Protein AF-A0AAE9PU43-F1 (afdb_monomer_lite)

Radius of gyration: 36.89 Å; chains: 1; bounding box: 100×77×76 Å

Organism: Paenibacillus polymyxa (NCBI:txid1406)

InterPro domains:
  IPR027304 Trigger factor/SurA domain superfamily [SSF109998] (43-196)
  IPR046357 Peptidyl-prolyl cis-trans isomerase domain superfamily [G3DSA:3.10.50.40] (167-191)
  IPR050245 Bacterial extracellular foldase PrsA [PTHR47245] (11-194)

pLDDT: mean 85.3, std 15.23, range [38.41, 98.06]

Structure (mmCIF, N/CA/C/O backbone):
data_AF-A0AAE9PU43-F1
#
_entry.id   AF-A0AAE9PU43-F1
#
loop_
_atom_site.group_PDB
_atom_site.id
_atom_site.type_symbol
_atom_site.label_atom_id
_atom_site.label_alt_id
_atom_site.label_comp_id
_atom_site.label_asym_id
_atom_site.label_entity_id
_atom_site.label_seq_id
_atom_site.pdbx_PDB_ins_code
_atom_site.Cartn_x
_atom_site.Cartn_y
_atom_site.Cartn_z
_atom_site.occupancy
_atom_site.B_iso_or_equiv
_atom_site.auth_seq_id
_atom_site.auth_comp_id
_atom_site.auth_asym_id
_atom_site.auth_atom_id
_atom_site.pdbx_PDB_model_num
ATOM 1 N N . MET A 1 1 ? 73.655 39.417 -11.941 1.00 50.81 1 MET A N 1
ATOM 2 C CA . MET A 1 1 ? 72.559 38.425 -11.966 1.00 50.81 1 MET A CA 1
ATOM 3 C C . MET A 1 1 ? 72.835 37.371 -10.915 1.00 50.81 1 MET A C 1
ATOM 5 O O . MET A 1 1 ? 73.798 36.618 -11.040 1.00 50.81 1 MET A O 1
ATOM 9 N N . THR A 1 2 ? 72.078 37.415 -9.824 1.00 59.12 2 THR A N 1
ATOM 10 C CA . THR A 1 2 ? 72.338 36.644 -8.602 1.00 59.12 2 THR A CA 1
ATOM 11 C C . THR A 1 2 ? 71.710 35.251 -8.704 1.00 59.12 2 THR A C 1
ATOM 13 O O . THR A 1 2 ? 70.735 35.031 -9.419 1.00 59.12 2 THR A O 1
ATOM 16 N N . THR A 1 3 ? 72.278 34.271 -8.005 1.00 60.72 3 THR A N 1
ATOM 17 C CA . THR A 1 3 ? 71.852 32.857 -8.012 1.00 60.72 3 THR A CA 1
ATOM 18 C C . THR A 1 3 ? 70.367 32.642 -7.673 1.00 60.72 3 THR A C 1
ATOM 20 O O . THR A 1 3 ? 69.797 31.641 -8.101 1.00 60.72 3 THR A O 1
ATOM 23 N N . ARG A 1 4 ? 69.710 33.596 -6.992 1.00 60.00 4 ARG A N 1
ATOM 24 C CA . ARG A 1 4 ? 68.263 33.567 -6.697 1.00 60.00 4 ARG A CA 1
ATOM 25 C C . ARG A 1 4 ? 67.376 33.831 -7.921 1.00 60.00 4 ARG A C 1
ATOM 27 O O . ARG A 1 4 ? 66.338 33.192 -8.037 1.00 60.00 4 ARG A O 1
ATOM 34 N N . GLU A 1 5 ? 67.780 34.699 -8.853 1.00 68.31 5 GLU A N 1
ATOM 35 C CA . GLU A 1 5 ? 67.009 34.961 -10.086 1.00 68.31 5 GLU A CA 1
ATOM 36 C C . GLU A 1 5 ? 67.013 33.744 -11.015 1.00 68.31 5 GLU A C 1
ATOM 38 O O . GLU A 1 5 ? 65.986 33.392 -11.593 1.00 68.31 5 GLU A O 1
ATOM 43 N N . LYS A 1 6 ? 68.155 33.049 -11.096 1.00 68.12 6 LYS A N 1
ATOM 44 C CA . LYS A 1 6 ? 68.292 31.816 -11.884 1.00 68.12 6 LYS A CA 1
ATOM 45 C C . LYS A 1 6 ? 67.400 30.697 -11.341 1.00 68.12 6 LYS A C 1
ATOM 47 O O . LYS A 1 6 ? 66.778 30.003 -12.133 1.00 68.12 6 LYS A O 1
ATOM 52 N N . GLY A 1 7 ? 67.298 30.569 -10.014 1.00 75.50 7 GLY A N 1
ATOM 53 C CA . GLY A 1 7 ? 66.417 29.594 -9.359 1.00 75.50 7 GLY A CA 1
ATOM 54 C C . GLY A 1 7 ? 64.922 29.885 -9.544 1.00 75.50 7 GLY A C 1
ATOM 55 O O . GLY A 1 7 ? 64.118 28.963 -9.645 1.00 75.50 7 GLY A O 1
ATOM 56 N N . LEU A 1 8 ? 64.544 31.164 -9.629 1.00 76.81 8 LEU A N 1
ATOM 57 C CA . LEU A 1 8 ? 63.157 31.558 -9.880 1.00 76.81 8 LEU A CA 1
ATOM 58 C C . LEU A 1 8 ? 62.744 31.234 -11.323 1.00 76.81 8 LEU A C 1
ATOM 60 O O . LEU A 1 8 ? 61.681 30.666 -11.557 1.00 76.81 8 LEU A O 1
ATOM 64 N N . TRP A 1 9 ? 63.612 31.543 -12.287 1.00 71.56 9 TRP A N 1
ATOM 65 C CA . TRP A 1 9 ? 63.365 31.249 -13.697 1.00 71.56 9 TRP A CA 1
ATOM 66 C C . TRP A 1 9 ? 63.322 29.747 -13.984 1.00 71.56 9 TRP A C 1
ATOM 68 O O . TRP A 1 9 ? 62.457 29.302 -14.736 1.00 71.56 9 TRP A O 1
ATOM 78 N N . THR A 1 10 ? 64.180 28.942 -13.350 1.00 80.06 10 THR A N 1
ATOM 79 C CA . THR A 1 10 ? 64.109 27.480 -13.494 1.00 80.06 10 THR A CA 1
ATOM 80 C C . THR A 1 10 ? 62.816 26.912 -12.914 1.00 80.06 10 THR A C 1
ATOM 82 O O . THR A 1 10 ? 62.204 26.060 -13.552 1.00 80.06 10 THR A O 1
ATOM 85 N N . ALA A 1 11 ? 62.340 27.413 -11.769 1.00 82.31 11 ALA A N 1
ATOM 86 C CA . ALA A 1 11 ? 61.062 26.989 -11.194 1.00 82.31 11 ALA A CA 1
ATOM 87 C C . ALA A 1 11 ? 59.866 27.338 -12.099 1.00 82.31 11 ALA A C 1
ATOM 89 O O . ALA A 1 11 ? 58.990 26.500 -12.307 1.00 82.31 11 ALA A O 1
ATOM 90 N N . VAL A 1 12 ? 59.849 28.537 -12.695 1.00 82.94 12 VAL A N 1
ATOM 91 C CA . VAL A 1 12 ? 58.791 28.960 -13.632 1.00 82.94 12 VAL A CA 1
ATOM 92 C C . VAL A 1 12 ? 58.794 28.104 -14.902 1.00 82.94 12 VAL A C 1
ATOM 94 O O . VAL A 1 12 ? 57.732 27.686 -15.364 1.00 82.94 12 VAL A O 1
ATOM 97 N N . ILE A 1 13 ? 59.969 27.776 -15.444 1.00 86.06 13 ILE A N 1
ATOM 98 C CA . ILE A 1 13 ? 60.083 26.896 -16.617 1.00 86.06 13 ILE A CA 1
ATOM 99 C C . ILE A 1 13 ? 59.590 25.478 -16.285 1.00 86.06 13 ILE A C 1
ATOM 101 O O . ILE A 1 13 ? 58.834 24.894 -17.054 1.00 86.06 13 ILE A O 1
ATOM 105 N N . ILE A 1 14 ? 59.929 24.937 -15.112 1.00 85.44 14 ILE A N 1
ATOM 106 C CA . ILE A 1 14 ? 59.465 23.605 -14.691 1.00 85.44 14 ILE A CA 1
ATOM 107 C C . ILE A 1 14 ? 57.942 23.582 -14.496 1.00 85.44 14 ILE A C 1
ATOM 109 O O . ILE A 1 14 ? 57.277 22.635 -14.922 1.00 85.44 14 ILE A O 1
ATOM 113 N N . LEU A 1 15 ? 57.369 24.624 -13.890 1.00 82.44 15 LEU A N 1
ATOM 114 C CA . LEU A 1 15 ? 55.934 24.698 -13.614 1.00 82.44 15 LEU A CA 1
ATOM 115 C C . LEU A 1 15 ? 55.125 24.872 -14.909 1.00 82.44 15 LEU A C 1
ATOM 117 O O . LEU A 1 15 ? 54.126 24.184 -15.107 1.00 82.44 15 LEU A O 1
ATOM 121 N N . THR A 1 16 ? 55.599 25.706 -15.836 1.00 79.69 16 THR A N 1
ATOM 122 C CA . THR A 1 16 ? 54.961 25.888 -17.152 1.00 79.69 16 THR A CA 1
ATOM 123 C C . THR A 1 16 ? 55.024 24.625 -18.011 1.00 79.69 16 THR A C 1
ATOM 125 O O . THR A 1 16 ? 54.012 24.249 -18.600 1.00 79.69 16 THR A O 1
ATOM 128 N N . VAL A 1 17 ? 56.154 23.908 -18.018 1.00 85.69 17 VAL A N 1
ATOM 129 C CA . VAL A 1 17 ? 56.273 22.612 -18.709 1.00 85.69 17 VAL A CA 1
ATOM 130 C C . VAL A 1 17 ? 55.365 21.556 -18.071 1.00 85.69 17 VAL A C 1
ATOM 132 O O . VAL A 1 17 ? 54.732 20.788 -18.789 1.00 85.69 17 VAL A O 1
ATOM 135 N N . SER A 1 18 ? 55.225 21.550 -16.744 1.00 77.12 18 SER A N 1
ATOM 136 C CA . SER A 1 18 ? 54.346 20.607 -16.036 1.00 77.12 18 SER A CA 1
ATOM 137 C C . SER A 1 18 ? 52.862 20.865 -16.324 1.00 77.12 18 SER A C 1
ATOM 139 O O . SER A 1 18 ? 52.108 19.923 -16.559 1.00 77.12 18 SER A O 1
ATOM 141 N N . VAL A 1 19 ? 52.438 22.134 -16.370 1.00 80.81 19 VAL A N 1
ATOM 142 C CA . VAL A 1 19 ? 51.060 22.517 -16.729 1.00 80.81 19 VAL A CA 1
ATOM 143 C C . VAL A 1 19 ? 50.769 22.205 -18.199 1.00 80.81 19 VAL A C 1
ATOM 145 O O . VAL A 1 19 ? 49.701 21.679 -18.507 1.00 80.81 19 VAL A O 1
ATOM 148 N N . ALA A 1 20 ? 51.725 22.446 -19.100 1.00 79.06 20 ALA A N 1
ATOM 149 C CA . ALA A 1 20 ? 51.595 22.072 -20.507 1.00 79.06 20 ALA A CA 1
ATOM 150 C C . ALA A 1 20 ? 51.543 20.545 -20.700 1.00 79.06 20 ALA A C 1
ATOM 152 O O . ALA A 1 20 ? 50.750 20.062 -21.503 1.00 79.06 20 ALA A O 1
ATOM 153 N N . ALA A 1 21 ? 52.320 19.775 -19.931 1.00 77.62 21 ALA A N 1
ATOM 154 C CA . ALA A 1 21 ? 52.284 18.314 -19.959 1.00 77.62 21 ALA A CA 1
ATOM 155 C C . ALA A 1 21 ? 50.957 17.756 -19.417 1.00 77.62 21 ALA A C 1
ATOM 157 O O . ALA A 1 21 ? 50.379 16.862 -20.031 1.00 77.62 21 ALA A O 1
ATOM 158 N N . LEU A 1 22 ? 50.427 18.312 -18.321 1.00 72.56 22 LEU A N 1
ATOM 159 C CA . LEU A 1 22 ? 49.116 17.939 -17.771 1.00 72.56 22 LEU A CA 1
ATOM 160 C C . LEU A 1 22 ? 47.967 18.310 -18.720 1.00 72.56 22 LEU A C 1
ATOM 162 O O . LEU A 1 22 ? 47.083 17.489 -18.957 1.00 72.56 22 LEU A O 1
ATOM 166 N N . GLY A 1 23 ? 48.001 19.505 -19.320 1.00 68.75 23 GLY A N 1
ATOM 167 C CA . GLY A 1 23 ? 47.030 19.926 -20.336 1.00 68.75 23 GLY A CA 1
ATOM 168 C C . GLY A 1 23 ? 47.108 19.080 -21.610 1.00 68.75 23 GLY A C 1
ATOM 169 O O . GLY A 1 23 ? 46.080 18.686 -22.160 1.00 68.75 23 GLY A O 1
ATOM 170 N N . GLY A 1 24 ? 48.323 18.717 -22.028 1.00 71.62 24 GLY A N 1
ATOM 171 C CA . GLY A 1 24 ? 48.571 17.787 -23.126 1.00 71.62 24 GLY A CA 1
ATOM 172 C C . GLY A 1 24 ? 48.031 16.387 -22.842 1.00 71.62 24 GLY A C 1
ATOM 173 O O . GLY A 1 24 ? 47.450 15.780 -23.731 1.00 71.62 24 GLY A O 1
ATOM 174 N N . LEU A 1 25 ? 48.132 15.895 -21.603 1.00 65.00 25 LEU A N 1
ATOM 175 C CA . LEU A 1 25 ? 47.615 14.581 -21.199 1.00 65.00 25 LEU A CA 1
ATOM 176 C C . LEU A 1 25 ? 46.076 14.542 -21.142 1.00 65.00 25 LEU A C 1
ATOM 178 O O . LEU A 1 25 ? 45.474 13.512 -21.443 1.00 65.00 25 LEU A O 1
ATOM 182 N N . ILE A 1 26 ? 45.432 15.670 -20.820 1.00 65.12 26 ILE A N 1
ATOM 183 C CA . ILE A 1 26 ? 43.969 15.834 -20.894 1.00 65.12 26 ILE A CA 1
ATOM 184 C C . ILE A 1 26 ? 43.504 15.903 -22.360 1.00 65.12 26 ILE A C 1
ATOM 186 O O . ILE A 1 26 ? 42.533 15.242 -22.720 1.00 65.12 26 ILE A O 1
ATOM 190 N N . MET A 1 27 ? 44.235 16.607 -23.231 1.00 59.38 27 MET A N 1
ATOM 191 C CA . MET A 1 27 ? 43.966 16.643 -24.678 1.00 59.38 27 MET A CA 1
ATOM 192 C C . MET A 1 27 ? 44.238 15.294 -25.371 1.00 59.38 27 MET A C 1
ATOM 194 O O . MET A 1 27 ? 43.479 14.903 -26.254 1.00 59.38 27 MET A O 1
ATOM 198 N N . LEU A 1 28 ? 45.251 14.529 -24.941 1.00 56.78 28 LEU A N 1
ATOM 199 C CA . LEU A 1 28 ? 45.532 13.183 -25.467 1.00 56.78 28 LEU A CA 1
ATOM 200 C C . LEU A 1 28 ? 44.473 12.155 -25.028 1.00 56.78 28 LEU A C 1
ATOM 202 O O . LEU A 1 28 ? 44.148 11.245 -25.790 1.00 56.78 28 LEU A O 1
ATOM 206 N N . ARG A 1 29 ? 43.878 12.321 -23.835 1.00 53.06 29 ARG A N 1
ATOM 207 C CA . ARG A 1 29 ? 42.677 11.567 -23.432 1.00 53.06 29 ARG A CA 1
ATOM 208 C C . ARG A 1 29 ? 41.425 11.969 -24.220 1.00 53.06 29 ARG A C 1
ATOM 210 O O . ARG A 1 29 ? 40.537 11.140 -24.363 1.00 53.06 29 ARG A O 1
ATOM 217 N N . GLY A 1 30 ? 41.380 13.179 -24.781 1.00 51.19 30 GLY A N 1
ATOM 218 C CA . GLY A 1 30 ? 40.319 13.642 -25.687 1.00 51.19 30 GLY A CA 1
ATOM 219 C C . GLY A 1 30 ? 40.421 13.129 -27.133 1.00 51.19 30 GLY A C 1
ATOM 220 O O . GLY A 1 30 ? 39.492 13.324 -27.908 1.00 51.19 30 GLY A O 1
ATOM 221 N N . LEU A 1 31 ? 41.527 12.466 -27.497 1.00 53.31 31 LEU A N 1
ATOM 222 C CA . LEU A 1 31 ? 41.782 11.881 -28.826 1.00 53.31 31 LEU A CA 1
ATOM 223 C C . LEU A 1 31 ? 42.008 10.365 -28.790 1.00 53.31 31 LEU A C 1
ATOM 225 O O . LEU A 1 31 ? 42.349 9.753 -29.805 1.00 53.31 31 LEU A O 1
ATOM 229 N N . SER A 1 32 ? 41.760 9.733 -27.641 1.00 45.81 32 SER A N 1
ATOM 230 C CA . SER A 1 32 ? 41.458 8.308 -27.648 1.00 45.81 32 SER A CA 1
ATOM 231 C C . SER A 1 32 ? 40.165 8.153 -28.442 1.00 45.81 32 SER A C 1
ATOM 233 O O . SER A 1 32 ? 39.153 8.757 -28.089 1.00 45.81 32 SER A O 1
ATOM 235 N N . LYS A 1 33 ? 40.223 7.396 -29.549 1.00 45.41 33 LYS A N 1
ATOM 236 C CA . LYS A 1 33 ? 39.044 6.828 -30.223 1.00 45.41 33 LYS A CA 1
ATOM 237 C C . LYS A 1 33 ? 37.985 6.517 -29.161 1.00 45.41 33 LYS A C 1
ATOM 239 O O . LYS A 1 33 ? 38.393 6.019 -28.108 1.00 45.41 33 LYS A O 1
ATOM 244 N N . PRO A 1 34 ? 36.683 6.752 -29.405 1.00 43.81 34 PRO A N 1
ATOM 245 C CA . PRO A 1 34 ? 35.669 6.083 -28.609 1.00 43.81 34 PRO A CA 1
ATOM 246 C C . PRO A 1 34 ? 35.953 4.587 -28.773 1.00 43.81 34 PRO A C 1
ATOM 248 O O . PRO A 1 34 ? 35.629 3.987 -29.792 1.00 43.81 34 PRO A O 1
ATOM 251 N N . GLY A 1 35 ? 36.722 4.029 -27.836 1.00 40.53 35 GLY A N 1
ATOM 252 C CA . GLY A 1 35 ? 36.788 2.604 -27.625 1.00 40.53 35 GLY A CA 1
ATOM 253 C C . GLY A 1 35 ? 35.358 2.220 -27.361 1.00 40.53 35 GLY A C 1
ATOM 254 O O . GLY A 1 35 ? 34.693 2.963 -26.635 1.00 40.53 35 GLY A O 1
ATOM 255 N N . ASP A 1 36 ? 34.914 1.169 -28.043 1.00 45.16 36 ASP A N 1
ATOM 256 C CA . ASP A 1 36 ? 33.619 0.535 -27.870 1.00 45.16 36 ASP A CA 1
ATOM 257 C C . ASP A 1 36 ? 33.096 0.792 -26.457 1.00 45.16 36 ASP A C 1
ATOM 259 O O . ASP A 1 36 ? 33.394 0.080 -25.500 1.00 45.16 36 ASP A O 1
ATOM 263 N N . VAL A 1 37 ? 32.280 1.841 -26.333 1.00 43.25 37 VAL A N 1
ATOM 264 C CA . VAL A 1 37 ? 31.087 1.705 -25.533 1.00 43.25 37 VAL A CA 1
ATOM 265 C C . VAL A 1 37 ? 30.373 0.658 -26.345 1.00 43.25 37 VAL A C 1
ATOM 267 O O . VAL A 1 37 ? 29.773 0.993 -27.368 1.00 43.25 37 VAL A O 1
ATOM 270 N N . SER A 1 38 ? 30.584 -0.609 -25.978 1.00 41.44 38 SER A N 1
ATOM 271 C CA . SER A 1 38 ? 29.694 -1.671 -26.376 1.00 41.44 38 SER A CA 1
ATOM 272 C C . SER A 1 38 ? 28.326 -1.067 -26.151 1.00 41.44 38 SER A C 1
ATOM 274 O O . SER A 1 38 ? 27.941 -0.772 -25.016 1.00 41.44 38 SER A O 1
ATOM 276 N N . LYS A 1 39 ? 27.655 -0.739 -27.254 1.00 42.22 39 LYS A N 1
ATOM 277 C CA . LYS A 1 39 ? 26.214 -0.721 -27.246 1.00 42.22 39 LYS A CA 1
ATOM 278 C C . LYS A 1 39 ? 25.887 -2.046 -26.592 1.00 42.22 39 LYS A C 1
ATOM 280 O O . LYS A 1 39 ? 26.251 -3.098 -27.113 1.00 42.22 39 LYS A O 1
ATOM 285 N N . ASP A 1 40 ? 25.342 -1.962 -25.395 1.00 50.31 40 ASP A N 1
ATOM 286 C CA . ASP A 1 40 ? 24.526 -3.021 -24.857 1.00 50.31 40 ASP A CA 1
ATOM 287 C C . ASP A 1 40 ? 23.338 -3.088 -25.829 1.00 50.31 40 ASP A C 1
ATOM 289 O O . ASP A 1 40 ? 22.320 -2.421 -25.658 1.00 50.31 40 ASP A O 1
ATOM 293 N N . ASP A 1 41 ? 23.575 -3.694 -26.997 1.00 51.78 41 ASP A N 1
ATOM 294 C CA . ASP A 1 41 ? 22.522 -4.096 -27.907 1.00 51.78 41 ASP A CA 1
ATOM 295 C C . ASP A 1 41 ? 21.729 -5.093 -27.065 1.00 51.78 41 ASP A C 1
ATOM 297 O O . ASP A 1 41 ? 22.295 -6.082 -26.597 1.00 51.78 41 ASP A O 1
ATOM 301 N N . GLY A 1 42 ? 20.448 -4.806 -26.816 1.00 54.72 42 GLY A N 1
ATOM 302 C CA . GLY A 1 42 ? 19.511 -5.628 -26.029 1.00 54.72 42 GLY A CA 1
ATOM 303 C C . GLY A 1 42 ? 19.235 -7.021 -26.621 1.00 54.72 42 GLY A C 1
ATOM 304 O O . GLY A 1 42 ? 18.163 -7.592 -26.433 1.00 54.72 42 GLY A O 1
ATOM 305 N N . ASP A 1 43 ? 20.203 -7.547 -27.362 1.00 64.69 43 ASP A N 1
ATOM 306 C CA . ASP A 1 43 ? 20.278 -8.847 -28.000 1.00 64.69 43 ASP A CA 1
ATOM 307 C C . ASP A 1 43 ? 20.895 -9.908 -27.071 1.00 64.69 43 ASP A C 1
ATOM 309 O O . ASP A 1 43 ? 21.084 -11.059 -27.464 1.00 64.69 43 ASP A O 1
ATOM 313 N N . HIS A 1 44 ? 21.205 -9.568 -25.812 1.00 84.69 44 HIS A N 1
ATOM 314 C CA . HIS A 1 44 ? 21.622 -10.592 -24.863 1.00 84.69 44 HIS A CA 1
ATOM 315 C C . HIS A 1 44 ? 20.458 -11.559 -24.600 1.00 84.69 44 HIS A C 1
ATOM 317 O O . HIS A 1 44 ? 19.325 -11.166 -24.306 1.00 84.69 44 HIS A O 1
ATOM 323 N N . THR A 1 45 ? 20.734 -12.852 -24.756 1.00 91.31 45 THR A N 1
ATOM 324 C CA . THR A 1 45 ? 19.742 -13.906 -24.545 1.00 91.31 45 THR A CA 1
ATOM 325 C C . THR A 1 45 ? 19.537 -14.111 -23.046 1.00 91.31 45 THR A C 1
ATOM 327 O O . THR A 1 45 ? 20.483 -14.413 -22.321 1.00 91.31 45 THR A O 1
ATOM 330 N N . VAL A 1 46 ? 18.301 -13.924 -22.575 1.00 94.94 46 VAL A N 1
ATOM 331 C CA . VAL A 1 46 ? 17.927 -14.015 -21.151 1.00 94.94 46 VAL A CA 1
ATOM 332 C C . VAL A 1 46 ? 17.425 -15.404 -20.758 1.00 94.94 46 VAL A C 1
ATOM 334 O O . VAL A 1 46 ? 17.432 -15.760 -19.581 1.00 94.94 46 VAL A O 1
ATOM 337 N N . ALA A 1 47 ? 16.985 -16.198 -21.734 1.00 93.69 47 ALA A N 1
ATOM 338 C CA . ALA A 1 47 ? 16.546 -17.574 -21.542 1.00 93.69 47 ALA A CA 1
ATOM 339 C C . ALA A 1 47 ? 16.637 -18.352 -22.858 1.00 93.69 47 ALA A C 1
ATOM 341 O O . ALA A 1 47 ? 16.474 -17.775 -23.930 1.00 93.69 47 ALA A O 1
ATOM 342 N N . GLU A 1 48 ? 16.832 -19.666 -22.775 1.00 93.50 48 GLU A N 1
ATOM 343 C CA . GLU A 1 48 ? 16.888 -20.557 -23.937 1.00 93.50 48 GLU A CA 1
ATOM 344 C C . GLU A 1 48 ? 16.021 -21.797 -23.714 1.00 93.50 48 GLU A C 1
ATOM 346 O O . GLU A 1 48 ? 15.963 -22.353 -22.614 1.00 93.50 48 GLU A O 1
ATOM 351 N N . MET A 1 49 ? 15.376 -22.262 -24.783 1.00 90.94 49 MET A N 1
ATOM 352 C CA . MET A 1 49 ? 14.734 -23.569 -24.846 1.00 90.94 49 MET A CA 1
ATOM 353 C C . MET A 1 49 ? 15.228 -24.309 -26.092 1.00 90.94 49 MET A C 1
ATOM 355 O O . MET A 1 49 ? 14.805 -24.046 -27.216 1.00 90.94 49 MET A O 1
ATOM 359 N N . GLY A 1 50 ? 16.133 -25.269 -25.898 1.00 90.88 50 GLY A N 1
ATOM 360 C CA . GLY A 1 50 ? 16.738 -26.001 -27.010 1.00 90.88 50 GLY A CA 1
ATOM 361 C C . GLY A 1 50 ? 17.649 -25.100 -27.846 1.00 90.88 50 GLY A C 1
ATOM 362 O O . GLY A 1 50 ? 18.744 -24.782 -27.402 1.00 90.88 50 GLY A O 1
ATOM 363 N N . GLN A 1 51 ? 17.215 -24.740 -29.059 1.00 85.50 51 GLN A N 1
ATOM 364 C CA . GLN A 1 51 ? 17.948 -23.842 -29.970 1.00 85.50 51 GLN A CA 1
ATOM 365 C C . GLN A 1 51 ? 17.292 -22.461 -30.125 1.00 85.50 51 GLN A C 1
ATOM 367 O O . GLN A 1 51 ? 17.816 -21.619 -30.851 1.00 85.50 51 GLN A O 1
ATOM 372 N N . GLU A 1 52 ? 16.151 -22.224 -29.474 1.00 90.31 52 GLU A N 1
ATOM 373 C CA . GLU A 1 52 ? 15.461 -20.935 -29.509 1.00 90.31 52 GLU A CA 1
ATOM 374 C C . GLU A 1 52 ? 15.796 -20.137 -28.244 1.00 90.31 52 GLU A C 1
ATOM 376 O O . GLU A 1 52 ? 15.534 -20.583 -27.124 1.00 90.31 52 GLU A O 1
ATOM 381 N N . GLY A 1 53 ? 16.397 -18.962 -28.433 1.00 91.19 53 GLY A N 1
ATOM 382 C CA . GLY A 1 53 ? 16.671 -17.993 -27.376 1.00 91.19 53 GLY A CA 1
ATOM 383 C C . GLY A 1 53 ? 15.592 -16.916 -27.304 1.00 91.19 53 GLY A C 1
ATOM 384 O O . GLY A 1 53 ? 14.986 -16.557 -28.313 1.00 91.19 53 GLY A O 1
ATOM 385 N N . ILE A 1 54 ? 15.368 -16.387 -26.106 1.00 94.62 54 ILE A N 1
ATOM 386 C CA . ILE A 1 54 ? 14.574 -15.183 -25.863 1.00 94.62 54 ILE A CA 1
ATOM 387 C C . ILE A 1 54 ? 15.558 -14.058 -25.566 1.00 94.62 54 ILE A C 1
ATOM 389 O O . ILE A 1 54 ? 16.304 -14.143 -24.587 1.00 94.62 54 ILE A O 1
ATOM 393 N N . SER A 1 55 ? 15.564 -13.008 -26.388 1.00 94.75 55 SER A N 1
ATOM 394 C CA . SER A 1 55 ? 16.382 -11.821 -26.118 1.00 94.75 55 SER A CA 1
ATOM 395 C C . SER A 1 55 ? 15.737 -10.917 -25.067 1.00 94.75 55 SER A C 1
ATOM 397 O O . SER A 1 55 ? 14.512 -10.920 -24.883 1.00 94.75 55 SER A O 1
ATOM 399 N N . GLU A 1 56 ? 16.548 -10.114 -24.376 1.00 94.62 56 GLU A N 1
ATOM 400 C CA . GLU A 1 56 ? 16.041 -9.101 -23.446 1.00 94.62 56 GLU A CA 1
ATOM 401 C C . GLU A 1 56 ? 15.060 -8.147 -24.138 1.00 94.62 56 GLU A C 1
ATOM 403 O O . GLU A 1 56 ? 13.992 -7.863 -23.596 1.00 94.62 56 GLU A O 1
ATOM 408 N N . GLU A 1 57 ? 15.367 -7.698 -25.358 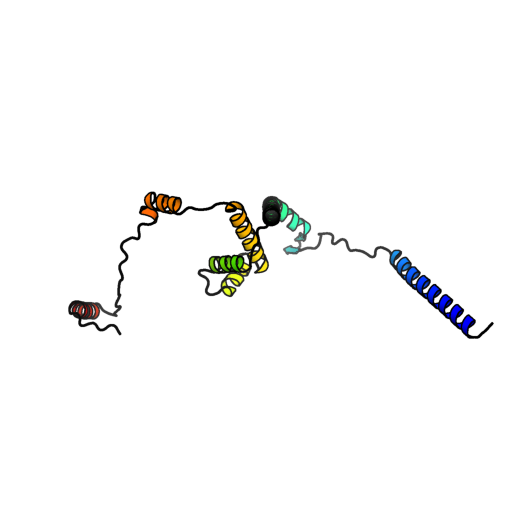1.00 95.50 57 GLU A N 1
ATOM 409 C CA . GLU A 1 57 ? 14.487 -6.810 -26.117 1.00 95.50 57 GLU A CA 1
ATOM 410 C C . GLU A 1 57 ? 13.101 -7.429 -26.338 1.00 95.50 57 GLU A C 1
ATOM 412 O O . GLU A 1 57 ? 12.086 -6.772 -26.087 1.00 95.50 57 GLU A O 1
ATOM 417 N N . GLN A 1 58 ? 13.039 -8.696 -26.761 1.00 94.94 58 GLN A N 1
ATOM 418 C CA . GLN A 1 58 ? 11.774 -9.406 -26.969 1.00 94.94 58 GLN A CA 1
ATOM 419 C C . GLN A 1 58 ? 10.979 -9.521 -25.667 1.00 94.94 58 GLN A C 1
ATOM 421 O O . GLN A 1 58 ? 9.772 -9.254 -25.641 1.00 94.94 58 GLN A O 1
ATOM 426 N N . TRP A 1 59 ? 11.655 -9.883 -24.577 1.00 95.69 59 TRP A N 1
ATOM 427 C CA . TRP A 1 59 ? 11.030 -10.003 -23.267 1.00 95.69 59 TRP A CA 1
ATOM 428 C C . TRP A 1 59 ? 10.496 -8.654 -22.763 1.00 95.69 59 TRP A C 1
ATOM 430 O O . TRP A 1 59 ? 9.314 -8.542 -22.425 1.00 95.69 59 TRP A O 1
ATOM 440 N N . VAL A 1 60 ? 11.318 -7.601 -22.784 1.00 95.94 60 VAL A N 1
ATOM 441 C CA . VAL A 1 60 ? 10.946 -6.244 -22.355 1.00 95.94 60 VAL A CA 1
ATOM 442 C C . VAL A 1 60 ? 9.836 -5.662 -23.231 1.00 95.94 60 VAL A C 1
ATOM 444 O O . VAL A 1 60 ? 8.942 -4.985 -22.712 1.00 95.94 60 VAL A O 1
ATOM 447 N N . ALA A 1 61 ? 9.850 -5.914 -24.542 1.00 96.31 61 ALA A N 1
ATOM 448 C CA . ALA A 1 61 ? 8.787 -5.484 -25.446 1.00 96.31 61 ALA A CA 1
ATOM 449 C C . ALA A 1 61 ? 7.440 -6.115 -25.067 1.00 96.31 61 ALA A C 1
ATOM 451 O O . ALA A 1 61 ? 6.433 -5.406 -24.976 1.00 96.31 61 ALA A O 1
ATOM 452 N N . GLU A 1 62 ? 7.416 -7.416 -24.771 1.00 97.25 62 GLU A N 1
ATOM 453 C CA . GLU A 1 62 ? 6.194 -8.102 -24.350 1.00 97.25 62 GLU A CA 1
ATOM 454 C C . GLU A 1 62 ? 5.729 -7.640 -22.956 1.00 97.25 62 GLU A C 1
ATOM 456 O O . GLU A 1 62 ? 4.531 -7.416 -22.756 1.00 97.25 62 GLU A O 1
ATOM 461 N N . LEU A 1 63 ? 6.649 -7.388 -22.012 1.00 96.94 63 LEU A N 1
ATOM 462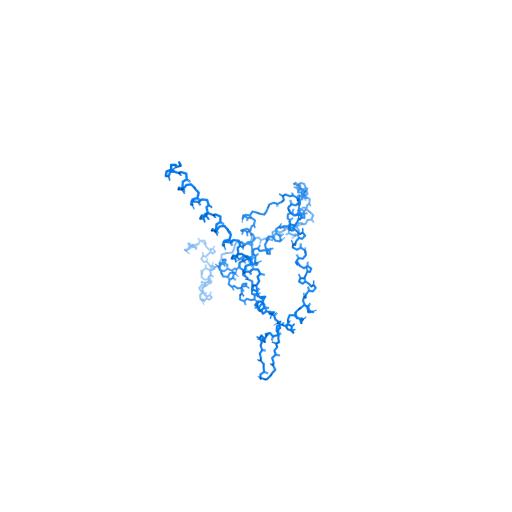 C CA . LEU A 1 63 ? 6.321 -6.793 -20.707 1.00 96.94 63 LEU A CA 1
ATOM 463 C C . LEU A 1 63 ? 5.692 -5.402 -20.855 1.00 96.94 63 LEU A C 1
ATOM 465 O O . LEU A 1 63 ? 4.639 -5.134 -20.273 1.00 96.94 63 LEU A O 1
ATOM 469 N N . LYS A 1 64 ? 6.295 -4.517 -21.660 1.00 97.06 64 LYS A N 1
ATOM 470 C CA . LYS A 1 64 ? 5.759 -3.172 -21.929 1.00 97.06 64 LYS A CA 1
ATOM 471 C C . LYS A 1 64 ? 4.387 -3.242 -22.588 1.00 97.06 64 LYS A C 1
ATOM 473 O O . LYS A 1 64 ? 3.498 -2.481 -22.217 1.00 97.06 64 LYS A O 1
ATOM 478 N N . LYS A 1 65 ? 4.195 -4.166 -23.527 1.00 97.06 65 LYS A N 1
ATOM 479 C CA . LYS A 1 65 ? 2.914 -4.371 -24.207 1.00 97.06 65 LYS A CA 1
ATOM 480 C C . LYS A 1 65 ? 1.817 -4.848 -23.254 1.00 97.06 65 LYS A C 1
ATOM 482 O O . LYS A 1 65 ? 0.692 -4.369 -23.357 1.00 97.06 65 LYS A O 1
ATOM 487 N N . ARG A 1 66 ? 2.120 -5.778 -22.340 1.00 97.12 66 ARG A N 1
ATOM 488 C CA . ARG A 1 66 ? 1.127 -6.350 -21.410 1.00 97.12 66 ARG A CA 1
ATOM 489 C C . ARG A 1 66 ? 0.857 -5.479 -20.187 1.00 97.12 66 ARG A C 1
ATOM 491 O O . ARG A 1 66 ? -0.291 -5.366 -19.771 1.00 97.12 66 ARG A O 1
ATOM 498 N N . TYR A 1 67 ? 1.897 -4.880 -19.613 1.00 96.56 67 TYR A N 1
ATOM 499 C CA . TYR A 1 67 ? 1.832 -4.222 -18.302 1.00 96.56 67 TYR A CA 1
ATOM 500 C C . TYR A 1 67 ? 2.258 -2.750 -18.328 1.00 96.56 67 TYR A C 1
ATOM 502 O O . TYR A 1 67 ? 1.929 -2.003 -17.409 1.00 96.56 67 TYR A O 1
ATOM 510 N N . GLY A 1 68 ? 2.937 -2.297 -19.386 1.00 97.00 68 GLY A N 1
ATOM 511 C CA . GLY A 1 68 ? 3.601 -0.993 -19.427 1.00 97.00 68 GLY A CA 1
ATOM 512 C C . GLY A 1 68 ? 2.676 0.202 -19.206 1.00 97.00 68 GLY A C 1
ATOM 513 O O . GLY A 1 68 ? 3.062 1.125 -18.495 1.00 97.00 68 GLY A O 1
ATOM 514 N N . THR A 1 69 ? 1.451 0.188 -19.743 1.00 97.19 69 THR A N 1
ATOM 515 C CA . THR A 1 69 ? 0.482 1.278 -19.520 1.00 97.19 69 THR A CA 1
ATOM 516 C C . THR A 1 69 ? 0.115 1.415 -18.044 1.00 97.19 69 THR A C 1
ATOM 518 O O . THR A 1 69 ? 0.185 2.515 -17.496 1.00 97.19 69 THR A O 1
ATOM 521 N N . ASN A 1 70 ? -0.228 0.305 -17.386 1.00 96.75 70 ASN A N 1
ATOM 522 C CA . ASN A 1 70 ? -0.612 0.312 -15.974 1.00 96.75 70 ASN A CA 1
ATOM 523 C C . ASN A 1 70 ? 0.582 0.665 -15.083 1.00 96.75 70 ASN A C 1
ATOM 525 O O . ASN A 1 70 ? 0.449 1.506 -14.195 1.00 96.75 70 ASN A O 1
ATOM 529 N N . THR A 1 71 ? 1.760 0.100 -15.361 1.00 95.88 71 THR A N 1
ATOM 530 C CA . THR A 1 71 ? 2.993 0.423 -14.632 1.00 95.88 71 THR A CA 1
ATOM 531 C C . THR A 1 71 ? 3.352 1.903 -14.770 1.00 95.88 71 THR A C 1
ATOM 533 O O . THR A 1 71 ? 3.633 2.562 -13.772 1.00 95.88 71 THR A O 1
ATOM 536 N N . LEU A 1 72 ? 3.284 2.470 -15.980 1.00 97.25 72 LEU A N 1
ATOM 537 C CA . LEU A 1 72 ? 3.564 3.889 -16.200 1.00 97.25 72 LEU A CA 1
ATOM 538 C C . LEU A 1 72 ? 2.574 4.781 -15.444 1.00 97.25 72 LEU A C 1
ATOM 540 O O . LEU A 1 72 ? 2.989 5.749 -14.807 1.00 97.25 72 LEU A O 1
ATOM 544 N N . LEU A 1 73 ? 1.282 4.450 -15.478 1.00 97.50 73 LEU A N 1
ATOM 545 C CA . LEU A 1 73 ? 0.261 5.198 -14.748 1.00 97.50 73 LEU A CA 1
ATOM 546 C C . LEU A 1 73 ? 0.508 5.158 -13.233 1.00 97.50 73 LEU A C 1
ATOM 548 O O . LEU A 1 73 ? 0.464 6.199 -12.582 1.00 97.50 73 LEU A O 1
ATOM 552 N N . GLN A 1 74 ? 0.840 3.991 -12.676 1.00 94.81 74 GLN A N 1
ATOM 553 C CA . GLN A 1 74 ? 1.203 3.860 -11.261 1.00 94.81 74 GLN A CA 1
ATOM 554 C C . GLN A 1 74 ? 2.422 4.722 -10.904 1.00 94.81 74 GLN A C 1
ATOM 556 O O . GLN A 1 74 ? 2.398 5.449 -9.909 1.00 94.81 74 GLN A O 1
ATOM 561 N N . MET A 1 75 ? 3.468 4.711 -11.736 1.00 95.88 75 MET A N 1
ATOM 562 C CA . MET A 1 75 ? 4.653 5.550 -11.531 1.00 95.88 75 MET A CA 1
ATOM 563 C C . MET A 1 75 ? 4.312 7.046 -11.564 1.00 95.88 75 MET A C 1
ATOM 565 O O . MET A 1 75 ? 4.825 7.813 -10.746 1.00 95.88 75 MET A O 1
ATOM 569 N N . LEU A 1 76 ? 3.446 7.472 -12.488 1.00 97.88 76 LEU A N 1
ATOM 570 C CA . LEU A 1 76 ? 2.989 8.860 -12.577 1.00 97.88 76 LEU A CA 1
ATOM 571 C C . LEU A 1 76 ? 2.174 9.266 -11.348 1.00 97.88 76 LEU A C 1
ATOM 573 O O . LEU A 1 76 ? 2.437 10.322 -10.777 1.00 97.88 76 LEU A O 1
ATOM 577 N N . ASN A 1 77 ? 1.256 8.413 -10.894 1.00 97.19 77 ASN A N 1
ATOM 578 C CA . ASN A 1 77 ? 0.452 8.667 -9.700 1.00 97.19 77 ASN A CA 1
ATOM 579 C C . ASN A 1 77 ? 1.327 8.812 -8.450 1.00 97.19 77 ASN A C 1
ATOM 581 O O . ASN A 1 77 ? 1.141 9.751 -7.677 1.00 97.19 77 ASN A O 1
ATOM 585 N N . ARG A 1 78 ? 2.337 7.948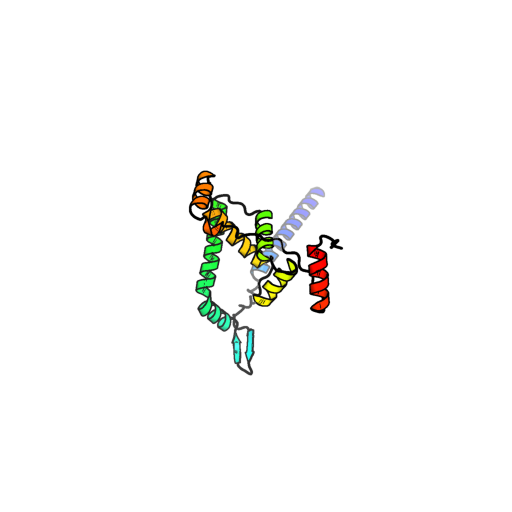 -8.279 1.00 96.19 78 ARG A N 1
ATOM 586 C CA . ARG A 1 78 ? 3.306 8.067 -7.177 1.00 96.19 78 ARG A CA 1
ATOM 587 C C . ARG A 1 78 ? 4.060 9.396 -7.223 1.00 96.19 78 ARG A C 1
ATOM 589 O O . ARG A 1 78 ? 4.185 10.070 -6.202 1.00 96.19 78 ARG A O 1
ATOM 596 N N . LYS A 1 79 ? 4.511 9.820 -8.409 1.00 97.25 79 LYS A N 1
ATOM 597 C CA . LYS A 1 79 ? 5.161 11.130 -8.584 1.00 97.25 79 LYS A CA 1
ATOM 598 C C . LYS A 1 79 ? 4.221 12.295 -8.284 1.00 97.25 79 LYS A C 1
ATOM 600 O O . LYS A 1 79 ? 4.664 13.269 -7.681 1.00 97.25 79 LYS A O 1
ATOM 605 N N . ALA A 1 80 ? 2.954 12.201 -8.681 1.00 97.94 80 ALA A N 1
ATOM 606 C CA . ALA A 1 80 ? 1.954 13.228 -8.410 1.00 97.94 80 ALA A CA 1
ATOM 607 C C . ALA A 1 80 ? 1.722 13.390 -6.902 1.00 97.94 80 ALA A C 1
ATOM 609 O O . ALA A 1 80 ? 1.827 14.500 -6.390 1.00 97.94 80 ALA A O 1
ATOM 610 N N . VAL A 1 81 ? 1.523 12.284 -6.178 1.00 98.06 81 VAL A N 1
ATOM 611 C CA . VAL A 1 81 ? 1.368 12.296 -4.714 1.00 98.06 81 VAL A CA 1
ATOM 612 C C . VAL A 1 81 ? 2.607 12.869 -4.034 1.00 98.06 81 VAL A C 1
ATOM 614 O O . VAL A 1 81 ? 2.487 13.744 -3.183 1.00 98.06 81 VAL A O 1
ATOM 617 N N . GLN A 1 82 ? 3.810 12.458 -4.442 1.00 96.50 82 GLN A N 1
ATOM 618 C CA . GLN A 1 82 ? 5.047 12.996 -3.871 1.00 96.50 82 GLN A CA 1
ATOM 619 C C . GLN A 1 82 ? 5.224 14.502 -4.140 1.00 96.50 82 GLN A C 1
ATOM 621 O O . GLN A 1 82 ? 5.764 15.230 -3.305 1.00 96.50 82 GLN A O 1
ATOM 626 N N . ALA A 1 83 ? 4.830 14.981 -5.320 1.00 98.00 83 ALA A N 1
ATOM 627 C CA . ALA A 1 83 ? 4.879 16.403 -5.643 1.00 98.00 83 ALA A CA 1
ATOM 628 C C . ALA A 1 83 ? 3.875 17.195 -4.795 1.00 98.00 83 ALA A C 1
ATOM 630 O O . ALA A 1 83 ? 4.203 18.269 -4.290 1.00 98.00 83 ALA A O 1
ATOM 631 N N . GLU A 1 84 ? 2.685 16.638 -4.602 1.00 97.81 84 GLU A N 1
ATOM 632 C CA . GLU A 1 84 ? 1.592 17.279 -3.886 1.00 97.81 84 GLU A CA 1
ATOM 633 C C . GLU A 1 84 ? 1.843 17.337 -2.376 1.00 97.81 84 GLU A C 1
ATOM 635 O O . GLU A 1 84 ? 1.712 18.407 -1.782 1.00 97.81 84 GLU A O 1
ATOM 640 N N . THR A 1 85 ? 2.343 16.259 -1.759 1.00 97.50 85 THR A N 1
ATOM 641 C CA . THR A 1 85 ? 2.762 16.285 -0.345 1.00 97.50 85 THR A CA 1
ATOM 642 C C . THR A 1 85 ? 3.833 17.346 -0.097 1.00 97.50 85 THR A C 1
ATOM 644 O O . THR A 1 85 ? 3.722 18.122 0.853 1.00 97.50 85 THR A O 1
ATOM 647 N N . LYS A 1 86 ? 4.829 17.466 -0.988 1.00 96.75 86 LYS A N 1
ATOM 648 C CA . LYS A 1 86 ? 5.849 18.527 -0.919 1.00 96.75 86 LYS A CA 1
ATOM 649 C C . LYS A 1 86 ? 5.241 19.919 -1.053 1.00 96.75 86 LYS A C 1
ATOM 651 O O . LYS A 1 86 ? 5.597 20.804 -0.279 1.00 96.75 86 LYS A O 1
ATOM 656 N N . ARG A 1 87 ? 4.335 20.116 -2.015 1.00 97.69 87 ARG A N 1
ATOM 657 C CA . ARG A 1 87 ? 3.649 21.396 -2.250 1.00 97.69 87 ARG A CA 1
ATOM 658 C C . ARG A 1 87 ? 2.850 21.841 -1.024 1.00 97.69 87 ARG A C 1
ATOM 660 O O . ARG A 1 87 ? 2.847 23.023 -0.696 1.00 97.69 87 ARG A O 1
ATOM 667 N N . LEU A 1 88 ? 2.197 20.894 -0.359 1.00 96.56 88 LEU A N 1
ATOM 668 C CA . LEU A 1 88 ? 1.364 21.111 0.824 1.00 96.56 88 LEU A CA 1
ATOM 669 C C . LEU A 1 88 ? 2.158 21.132 2.138 1.00 96.56 88 LEU A C 1
ATOM 671 O O . LEU A 1 88 ? 1.586 21.399 3.191 1.00 96.56 88 LEU A O 1
ATOM 675 N N . GLY A 1 89 ? 3.465 20.854 2.094 1.00 95.94 89 GLY A N 1
ATOM 676 C CA . GLY A 1 89 ? 4.315 20.770 3.282 1.00 95.94 89 GLY A CA 1
ATOM 677 C C . GLY A 1 89 ? 3.999 19.574 4.188 1.00 95.94 89 GLY A C 1
ATOM 678 O O . GLY A 1 89 ? 4.386 19.579 5.357 1.00 95.94 89 GLY A O 1
ATOM 679 N N . ILE A 1 90 ? 3.311 18.556 3.665 1.00 95.88 90 ILE A N 1
ATOM 680 C CA . ILE A 1 90 ? 2.980 17.327 4.385 1.00 95.88 90 ILE A CA 1
ATOM 681 C C . ILE A 1 90 ? 4.264 16.522 4.588 1.00 95.88 90 ILE A C 1
ATOM 683 O O . ILE A 1 90 ? 4.983 16.210 3.636 1.00 95.88 90 ILE A O 1
ATOM 687 N N . LYS A 1 91 ? 4.546 16.172 5.845 1.00 94.44 91 LYS A N 1
ATOM 688 C CA . LYS A 1 91 ? 5.677 15.319 6.220 1.00 94.44 91 LYS A CA 1
ATOM 689 C C . LYS A 1 91 ? 5.181 13.918 6.554 1.00 94.44 91 LYS A C 1
ATOM 691 O O . LYS A 1 91 ? 4.241 13.765 7.332 1.00 94.44 91 LYS A O 1
ATOM 696 N N . ILE A 1 92 ? 5.849 12.928 5.975 1.00 95.06 92 ILE A N 1
ATOM 697 C CA . ILE A 1 92 ? 5.720 11.518 6.342 1.00 95.06 92 ILE A CA 1
ATOM 698 C C . ILE A 1 92 ? 6.838 11.232 7.344 1.00 95.06 92 ILE A C 1
ATOM 700 O O . ILE A 1 92 ? 8.011 11.477 7.043 1.00 95.06 92 ILE A O 1
ATOM 704 N N . THR A 1 93 ? 6.474 10.820 8.552 1.00 96.12 93 THR A N 1
ATOM 705 C CA . THR A 1 93 ? 7.398 10.561 9.657 1.00 96.12 93 THR A CA 1
ATOM 706 C C . THR A 1 93 ? 7.706 9.070 9.774 1.00 96.12 93 THR A C 1
ATOM 708 O O . THR A 1 93 ? 7.129 8.239 9.074 1.00 96.12 93 THR A O 1
ATOM 711 N N . GLN A 1 94 ? 8.658 8.723 10.641 1.00 94.88 94 GLN A N 1
ATOM 712 C CA . GLN A 1 94 ? 8.971 7.316 10.895 1.00 94.88 94 GLN A CA 1
ATOM 713 C C . GLN A 1 94 ? 7.850 6.626 11.669 1.00 94.88 94 GLN A C 1
ATOM 715 O O . GLN A 1 94 ? 7.595 5.450 11.450 1.00 94.88 94 GLN A O 1
ATOM 720 N N . GLU A 1 95 ? 7.151 7.365 12.527 1.00 96.31 95 GLU A N 1
ATOM 721 C CA . GLU A 1 95 ? 5.990 6.870 13.259 1.00 96.31 95 GLU A CA 1
ATOM 722 C C . GLU A 1 95 ? 4.858 6.482 12.300 1.00 96.31 95 GLU A C 1
ATOM 724 O O . GLU A 1 95 ? 4.293 5.405 12.459 1.00 96.31 95 GLU A O 1
ATOM 729 N N . ASP A 1 96 ? 4.590 7.288 11.259 1.00 95.94 96 ASP A N 1
ATOM 730 C CA . ASP A 1 96 ? 3.592 6.930 10.238 1.00 95.94 96 ASP A CA 1
ATOM 731 C C . ASP A 1 96 ? 3.947 5.593 9.555 1.00 95.94 96 ASP A C 1
ATOM 733 O O . ASP A 1 96 ? 3.094 4.733 9.338 1.00 95.94 96 ASP A O 1
ATOM 737 N N . LEU A 1 97 ? 5.228 5.413 9.210 1.00 94.94 97 LEU A N 1
ATOM 738 C CA . LEU A 1 97 ? 5.719 4.198 8.555 1.00 94.94 97 LEU A CA 1
ATOM 739 C C . LEU A 1 97 ? 5.654 2.985 9.483 1.00 94.94 97 LEU A C 1
ATOM 741 O O . LEU A 1 97 ? 5.317 1.892 9.034 1.00 94.94 97 LEU A O 1
ATOM 745 N N . GLN A 1 98 ? 5.947 3.185 10.766 1.00 92.75 98 GLN A N 1
ATOM 746 C CA . GLN A 1 98 ? 5.867 2.141 11.776 1.00 92.75 98 GLN A CA 1
ATOM 747 C C . GLN A 1 98 ? 4.419 1.692 12.000 1.00 92.75 98 GLN A C 1
ATOM 749 O O . GLN A 1 98 ? 4.166 0.494 12.039 1.00 92.75 98 GLN A O 1
ATOM 754 N N . GLN A 1 99 ? 3.459 2.621 12.061 1.00 94.62 99 GLN A N 1
ATOM 755 C CA . GLN A 1 99 ? 2.037 2.276 12.172 1.00 94.62 99 GLN A CA 1
ATOM 756 C C . GLN A 1 99 ? 1.551 1.460 10.975 1.00 94.62 99 GLN A C 1
ATOM 758 O O . GLN A 1 99 ? 0.831 0.479 11.141 1.00 94.62 99 GLN A O 1
ATOM 763 N N . VAL A 1 100 ? 1.966 1.843 9.765 1.00 93.94 100 VAL A N 1
ATOM 764 C CA . VAL A 1 100 ? 1.670 1.064 8.562 1.00 93.94 100 VAL A CA 1
ATOM 765 C C . VAL A 1 100 ? 2.279 -0.334 8.646 1.00 93.94 100 VAL A C 1
ATOM 767 O O . VAL A 1 100 ? 1.589 -1.303 8.343 1.00 93.94 100 VAL A O 1
ATOM 770 N N . LEU A 1 101 ? 3.537 -0.455 9.075 1.00 91.62 101 LEU A N 1
ATOM 771 C CA . LEU A 1 101 ? 4.186 -1.754 9.213 1.00 91.62 101 LEU A CA 1
ATOM 772 C C . LEU A 1 101 ? 3.462 -2.639 10.231 1.00 91.62 101 LEU A C 1
ATOM 774 O O . LEU A 1 101 ? 3.175 -3.783 9.913 1.00 91.62 101 LEU A O 1
ATOM 778 N N . GLU A 1 102 ? 3.115 -2.108 11.402 1.00 92.38 102 GLU A N 1
ATOM 779 C CA . GLU A 1 102 ? 2.372 -2.837 12.440 1.00 92.38 102 GLU A CA 1
ATOM 780 C C . GLU A 1 102 ? 0.990 -3.290 11.958 1.00 92.38 102 GLU A C 1
ATOM 782 O O . GLU A 1 102 ? 0.526 -4.380 12.299 1.00 92.38 102 GLU A O 1
ATOM 787 N N . GLN A 1 103 ? 0.321 -2.460 11.155 1.00 93.75 103 GLN A N 1
ATOM 788 C CA . GLN A 1 103 ? -0.961 -2.796 10.547 1.00 93.75 103 GLN A CA 1
ATOM 789 C C . GLN A 1 103 ? -0.805 -3.916 9.508 1.00 93.75 103 GLN A C 1
ATOM 791 O O . GLN A 1 103 ? -1.583 -4.870 9.518 1.00 93.75 103 GLN A O 1
ATOM 796 N N . ASP A 1 104 ? 0.190 -3.802 8.626 1.00 92.19 104 ASP A N 1
ATOM 797 C CA . ASP A 1 104 ? 0.414 -4.725 7.511 1.00 92.19 104 ASP A CA 1
ATOM 798 C C . ASP A 1 104 ? 1.005 -6.069 7.985 1.00 92.19 104 ASP A C 1
ATOM 800 O O . ASP A 1 104 ? 0.685 -7.117 7.420 1.00 92.19 104 ASP A O 1
ATOM 804 N N . SER A 1 105 ? 1.818 -6.066 9.049 1.00 92.88 105 SER A N 1
ATOM 805 C CA . SER A 1 105 ? 2.395 -7.272 9.662 1.00 92.88 105 SER A CA 1
ATOM 806 C C . SER A 1 105 ? 1.451 -7.955 10.657 1.00 92.88 105 SER A C 1
ATOM 808 O O . SER A 1 105 ? 1.738 -9.053 11.146 1.00 92.88 105 SER A O 1
ATOM 810 N N . LYS A 1 106 ? 0.277 -7.370 10.929 1.00 94.31 106 LYS A N 1
ATOM 811 C CA . LYS A 1 106 ? -0.726 -7.958 11.817 1.00 94.31 106 LYS A CA 1
ATOM 812 C C . LYS A 1 106 ? -1.185 -9.322 11.297 1.00 94.31 106 LYS A C 1
ATOM 814 O O . LYS A 1 106 ? -1.778 -9.438 10.229 1.00 94.31 106 LYS A O 1
ATOM 819 N N . GLY A 1 107 ? -0.970 -10.357 12.107 1.00 91.19 107 GLY A N 1
ATOM 820 C CA . GLY A 1 107 ? -1.299 -11.744 11.760 1.00 91.19 107 GLY A CA 1
ATOM 821 C C . GLY A 1 107 ? -0.105 -12.568 11.280 1.00 91.19 107 GLY A C 1
ATOM 822 O O . GLY A 1 107 ? -0.261 -13.769 11.075 1.00 91.19 107 GLY A O 1
ATOM 823 N N . TYR A 1 108 ? 1.073 -11.956 11.160 1.00 94.00 108 TYR A N 1
ATOM 824 C CA . TYR A 1 108 ? 2.342 -12.661 11.016 1.00 94.00 108 TYR A CA 1
ATOM 825 C C . TYR A 1 108 ? 3.016 -12.836 12.379 1.00 94.00 108 TYR A C 1
ATOM 827 O O . TYR A 1 108 ? 2.796 -12.058 13.307 1.00 94.00 108 TYR A O 1
ATOM 835 N N . ASP A 1 109 ? 3.878 -13.848 12.485 1.00 92.31 109 ASP A N 1
ATOM 836 C CA . ASP A 1 109 ? 4.615 -14.143 13.721 1.00 92.31 109 ASP A CA 1
ATOM 837 C C . ASP A 1 109 ? 5.626 -13.039 14.091 1.00 92.31 109 ASP A C 1
ATOM 839 O O . ASP A 1 109 ? 6.017 -12.907 15.250 1.00 92.31 109 ASP A O 1
ATOM 843 N N . SER A 1 110 ? 6.089 -12.263 13.104 1.00 92.56 110 SER A N 1
ATOM 844 C CA . SER A 1 110 ? 6.978 -11.105 13.271 1.00 92.56 110 SER A CA 1
ATOM 845 C C . SER A 1 110 ? 7.038 -10.260 11.993 1.00 92.56 110 SER A C 1
ATOM 847 O O . SER A 1 110 ? 6.713 -10.751 10.909 1.00 92.56 110 SER A O 1
ATOM 849 N N . ASP A 1 111 ? 7.565 -9.036 12.087 1.00 90.00 111 ASP A N 1
ATOM 850 C CA . ASP A 1 111 ? 7.839 -8.189 10.914 1.00 90.00 111 ASP A CA 1
ATOM 851 C C . ASP A 1 111 ? 8.798 -8.864 9.920 1.00 90.00 111 ASP A C 1
ATOM 853 O O . ASP A 1 111 ? 8.636 -8.743 8.709 1.00 90.00 111 ASP A O 1
ATOM 857 N N . HIS A 1 112 ? 9.779 -9.631 10.413 1.00 92.50 112 HIS A N 1
ATOM 858 C CA . HIS A 1 112 ? 10.692 -10.386 9.551 1.00 92.50 112 HIS A CA 1
ATOM 859 C C . HIS A 1 112 ? 9.950 -11.458 8.749 1.00 92.50 112 HIS A C 1
ATOM 861 O O . HIS A 1 112 ? 10.174 -11.595 7.550 1.00 92.50 112 HIS A O 1
ATOM 867 N N . ALA A 1 113 ? 9.036 -12.189 9.395 1.00 94.69 113 ALA A N 1
ATOM 868 C CA . ALA A 1 113 ? 8.214 -13.189 8.720 1.00 94.69 113 ALA A CA 1
ATOM 869 C C . ALA A 1 113 ? 7.313 -12.550 7.650 1.00 94.69 113 ALA A C 1
ATOM 871 O O . ALA A 1 113 ? 7.147 -13.117 6.572 1.00 94.69 113 ALA A O 1
ATOM 872 N N . TYR A 1 114 ? 6.785 -11.351 7.916 1.00 95.00 114 TYR A N 1
ATOM 873 C CA . TYR A 1 114 ? 6.050 -10.570 6.923 1.00 95.00 114 TYR A CA 1
ATOM 874 C C . TYR A 1 114 ? 6.928 -10.207 5.713 1.00 95.00 114 TYR A C 1
ATOM 876 O O . TYR A 1 114 ? 6.544 -10.472 4.572 1.00 95.00 114 TYR A O 1
ATOM 884 N N . PHE A 1 115 ? 8.125 -9.657 5.939 1.00 94.62 115 PHE A N 1
ATOM 885 C CA . PHE A 1 115 ? 9.031 -9.272 4.853 1.00 94.62 115 PHE A CA 1
ATOM 886 C C . PHE A 1 115 ? 9.480 -10.458 3.995 1.00 94.62 115 PHE A C 1
ATOM 888 O O . PHE A 1 115 ? 9.459 -10.360 2.766 1.00 94.62 115 PHE A O 1
ATOM 895 N N . ASP A 1 116 ? 9.840 -11.579 4.621 1.00 95.44 116 ASP A N 1
ATOM 896 C CA . ASP A 1 116 ? 10.222 -12.798 3.905 1.00 95.44 116 ASP A CA 1
ATOM 897 C C . ASP A 1 116 ? 9.086 -13.293 3.010 1.00 95.44 116 ASP A C 1
ATOM 899 O O . ASP A 1 116 ? 9.309 -13.684 1.86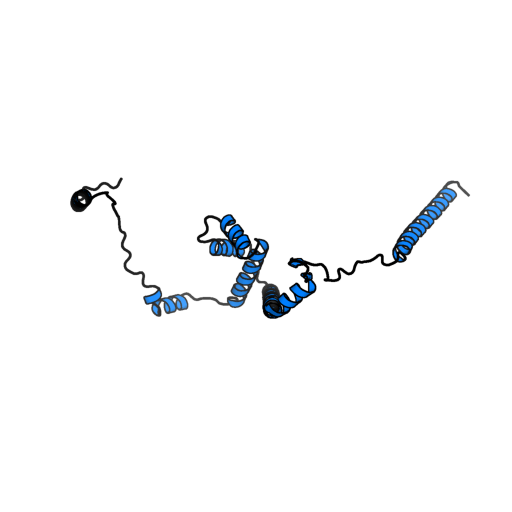0 1.00 95.44 116 ASP A O 1
ATOM 903 N N . GLU A 1 117 ? 7.853 -13.238 3.514 1.00 95.75 117 GLU A N 1
ATOM 904 C CA . GLU A 1 117 ? 6.694 -13.685 2.760 1.00 95.75 117 GLU A CA 1
ATOM 905 C C . GLU A 1 117 ? 6.385 -12.762 1.576 1.00 95.75 117 GLU A C 1
ATOM 907 O O . GLU A 1 117 ? 6.114 -13.248 0.475 1.00 95.75 117 GLU A O 1
ATOM 912 N N . MET A 1 118 ? 6.505 -11.442 1.753 1.00 95.88 118 MET A N 1
ATOM 913 C CA . MET A 1 118 ? 6.343 -10.477 0.659 1.00 95.88 118 MET A CA 1
ATOM 914 C C . MET A 1 118 ? 7.401 -10.661 -0.433 1.00 95.88 118 MET A C 1
ATOM 916 O O . MET A 1 118 ? 7.078 -10.642 -1.626 1.00 95.88 118 MET A O 1
ATOM 920 N N . GLN A 1 119 ? 8.649 -10.920 -0.045 1.00 96.00 119 GLN A N 1
ATOM 921 C CA . GLN A 1 119 ? 9.725 -11.197 -0.989 1.00 96.00 119 GLN A CA 1
ATOM 922 C C . GLN A 1 119 ? 9.485 -12.514 -1.736 1.00 96.00 119 GLN A C 1
ATOM 924 O O . GLN A 1 119 ? 9.678 -12.583 -2.951 1.00 96.00 119 GLN A O 1
ATOM 929 N N . ARG A 1 120 ? 9.050 -13.565 -1.034 1.00 96.25 120 ARG A N 1
ATOM 930 C CA . ARG A 1 120 ? 8.846 -14.899 -1.611 1.00 96.25 120 ARG A CA 1
ATOM 931 C C . ARG A 1 120 ? 7.639 -14.960 -2.545 1.00 96.25 120 ARG A C 1
ATOM 933 O O . ARG A 1 120 ? 7.720 -15.607 -3.587 1.00 96.25 120 ARG A O 1
ATOM 940 N N . GLN A 1 121 ? 6.526 -14.332 -2.169 1.00 95.62 121 GLN A N 1
ATOM 941 C CA . GLN A 1 121 ? 5.288 -14.372 -2.949 1.00 95.62 121 GLN A CA 1
ATOM 942 C C . GLN A 1 121 ? 5.255 -13.334 -4.074 1.00 95.62 121 GLN A C 1
ATOM 944 O O . GLN A 1 121 ? 4.777 -13.632 -5.168 1.00 95.62 121 GLN A O 1
ATOM 949 N N . PHE A 1 122 ? 5.749 -12.122 -3.812 1.00 93.81 122 PHE A N 1
ATOM 950 C CA . PHE A 1 122 ? 5.549 -10.972 -4.699 1.00 93.81 122 PHE A CA 1
ATOM 951 C C . PHE A 1 122 ? 6.855 -10.363 -5.212 1.00 93.81 122 PHE A C 1
ATOM 953 O O . PHE A 1 122 ? 6.814 -9.461 -6.047 1.00 93.81 122 PHE A O 1
ATOM 960 N N . GLY A 1 123 ? 8.011 -10.842 -4.740 1.00 94.62 123 GLY A N 1
ATOM 961 C CA . GLY A 1 123 ? 9.307 -10.267 -5.096 1.00 94.62 123 GLY A CA 1
ATOM 962 C C . GLY A 1 123 ? 9.532 -8.871 -4.515 1.00 94.62 123 GLY A C 1
ATOM 963 O O . GLY A 1 123 ? 10.378 -8.148 -5.033 1.00 94.62 123 GLY A O 1
ATOM 964 N N . LEU A 1 124 ? 8.766 -8.482 -3.489 1.00 94.00 124 LEU A N 1
ATOM 965 C CA . LEU A 1 124 ? 8.822 -7.154 -2.883 1.00 94.00 124 LEU A CA 1
ATOM 966 C C . LEU A 1 124 ? 9.745 -7.153 -1.670 1.00 94.00 124 LEU A C 1
ATOM 968 O O . LEU A 1 124 ? 9.491 -7.856 -0.691 1.00 94.00 124 LEU A O 1
ATOM 972 N N . GLY A 1 125 ? 10.783 -6.322 -1.724 1.00 93.12 125 GLY A N 1
ATOM 973 C CA . GLY A 1 125 ? 11.702 -6.143 -0.610 1.00 93.12 125 GLY A CA 1
ATOM 974 C C . GLY A 1 125 ? 11.245 -5.052 0.367 1.00 93.12 125 GLY A C 1
ATOM 975 O O . GLY A 1 125 ? 10.299 -4.305 0.095 1.00 93.12 125 GLY A O 1
ATOM 976 N N . PRO A 1 126 ? 11.974 -4.857 1.483 1.00 91.00 126 PRO A N 1
ATOM 977 C CA . PRO A 1 126 ? 11.659 -3.817 2.469 1.00 91.00 126 PRO A CA 1
ATOM 978 C C . PRO A 1 126 ? 11.587 -2.400 1.879 1.00 91.00 126 PRO A C 1
ATOM 980 O O . PRO A 1 126 ? 10.779 -1.580 2.307 1.00 91.00 126 PRO A O 1
ATOM 983 N N . VAL A 1 127 ? 12.417 -2.104 0.872 1.00 93.12 127 VAL A N 1
ATOM 984 C CA . VAL A 1 127 ? 12.412 -0.801 0.187 1.00 93.12 127 VAL A CA 1
ATOM 985 C C . VAL A 1 127 ? 11.135 -0.608 -0.634 1.00 93.12 127 VAL A C 1
ATOM 987 O O . VAL A 1 127 ? 10.574 0.486 -0.628 1.00 93.12 127 VAL A O 1
ATOM 990 N N . ASP A 1 128 ? 10.647 -1.650 -1.308 1.00 93.00 128 ASP A N 1
ATOM 991 C CA . ASP A 1 128 ? 9.421 -1.577 -2.108 1.00 93.00 128 ASP A CA 1
ATOM 992 C C . ASP A 1 128 ? 8.196 -1.364 -1.223 1.00 93.00 128 ASP A C 1
ATOM 994 O O . ASP A 1 128 ? 7.372 -0.492 -1.501 1.00 93.00 128 ASP A O 1
ATOM 998 N N . LEU A 1 129 ? 8.125 -2.107 -0.117 1.00 93.75 129 LEU A N 1
ATOM 999 C CA . LEU A 1 129 ? 7.054 -1.991 0.871 1.00 93.75 129 LEU A CA 1
ATOM 1000 C C . LEU A 1 129 ? 7.057 -0.618 1.538 1.00 93.75 129 LEU A C 1
ATOM 1002 O O . LEU A 1 129 ? 6.004 -0.001 1.687 1.00 93.75 129 LEU A O 1
ATOM 1006 N N . ARG A 1 130 ? 8.241 -0.084 1.856 1.00 93.12 130 ARG A N 1
ATOM 1007 C CA . ARG A 1 130 ? 8.368 1.287 2.351 1.00 93.12 130 ARG A CA 1
ATOM 1008 C C . ARG A 1 130 ? 7.868 2.309 1.330 1.00 93.12 130 ARG A C 1
ATOM 1010 O O . ARG A 1 130 ? 7.133 3.217 1.699 1.00 93.12 130 ARG A O 1
ATOM 1017 N N . ASN A 1 131 ? 8.247 2.178 0.059 1.00 93.12 131 ASN A N 1
ATOM 1018 C CA . ASN A 1 131 ? 7.791 3.095 -0.989 1.00 93.12 131 ASN A CA 1
ATOM 1019 C C . ASN A 1 131 ? 6.264 3.048 -1.164 1.00 93.12 131 ASN A C 1
ATOM 1021 O O . ASN A 1 131 ? 5.641 4.077 -1.429 1.00 93.1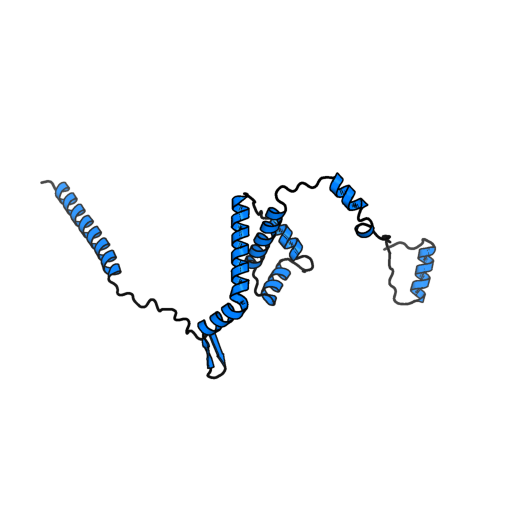2 131 ASN A O 1
ATOM 1025 N N . GLU A 1 132 ? 5.660 1.868 -1.015 1.00 93.81 132 GLU A N 1
ATOM 1026 C CA . GLU A 1 132 ? 4.205 1.705 -1.044 1.00 93.81 132 GLU A CA 1
ATOM 1027 C C . GLU A 1 132 ? 3.535 2.346 0.179 1.00 93.81 132 GLU A C 1
ATOM 1029 O O . GLU A 1 132 ? 2.551 3.071 0.031 1.00 93.81 132 GLU A O 1
ATOM 1034 N N . ALA A 1 133 ? 4.106 2.163 1.372 1.00 95.44 133 ALA A N 1
ATOM 1035 C CA . ALA A 1 133 ? 3.644 2.820 2.591 1.00 95.44 133 ALA A CA 1
ATOM 1036 C C . ALA A 1 133 ? 3.694 4.351 2.458 1.00 95.44 133 ALA A C 1
ATOM 1038 O O . ALA A 1 133 ? 2.696 5.023 2.707 1.00 95.44 133 ALA A O 1
ATOM 1039 N N . GLU A 1 134 ? 4.815 4.911 1.988 1.00 95.69 134 GLU A N 1
ATOM 1040 C CA . GLU A 1 134 ? 4.964 6.355 1.762 1.00 95.69 134 GLU A CA 1
ATOM 1041 C C . GLU A 1 134 ? 3.921 6.887 0.764 1.00 95.69 134 GLU A C 1
ATOM 1043 O O . GLU A 1 134 ? 3.351 7.963 0.965 1.00 95.69 134 GLU A O 1
ATOM 1048 N N . TYR A 1 135 ? 3.625 6.129 -0.295 1.00 96.06 135 TYR A N 1
ATOM 1049 C CA . TYR A 1 135 ? 2.580 6.487 -1.251 1.00 96.06 135 TYR A CA 1
ATOM 1050 C C . TYR A 1 135 ? 1.185 6.507 -0.607 1.00 96.06 135 TYR A C 1
ATOM 1052 O O . TYR A 1 135 ? 0.452 7.486 -0.777 1.00 96.06 135 TYR A O 1
ATOM 1060 N N . ARG A 1 136 ? 0.837 5.468 0.163 1.00 95.75 136 ARG A N 1
ATOM 1061 C CA . ARG A 1 136 ? -0.463 5.337 0.836 1.00 95.75 136 ARG A CA 1
ATOM 1062 C C . ARG A 1 136 ? -0.677 6.413 1.900 1.00 95.75 136 ARG A C 1
ATOM 1064 O O . ARG A 1 136 ? -1.703 7.087 1.873 1.00 95.75 136 ARG A O 1
ATOM 1071 N N . ILE A 1 137 ? 0.319 6.643 2.756 1.00 97.62 137 ILE A N 1
ATOM 1072 C CA . ILE A 1 137 ? 0.287 7.712 3.766 1.00 97.62 137 ILE A CA 1
ATOM 1073 C C . ILE A 1 137 ? 0.153 9.077 3.081 1.00 97.62 137 ILE A C 1
ATOM 1075 O O . ILE A 1 137 ? -0.612 9.933 3.522 1.00 97.62 137 ILE A O 1
ATOM 1079 N N . GLY A 1 138 ? 0.879 9.292 1.979 1.00 97.69 138 GLY A N 1
ATOM 1080 C CA . GLY A 1 138 ? 0.786 10.523 1.201 1.00 97.69 138 GLY A CA 1
ATOM 1081 C C . GLY A 1 138 ? -0.629 10.781 0.682 1.00 97.69 138 GLY A C 1
ATOM 1082 O O . GLY A 1 138 ? -1.138 11.888 0.843 1.00 97.69 138 GLY A O 1
ATOM 1083 N N . LEU A 1 139 ? -1.275 9.765 0.101 1.00 97.62 139 LEU A N 1
ATOM 1084 C CA . LEU A 1 139 ? -2.665 9.853 -0.355 1.00 97.62 139 LEU A CA 1
ATOM 1085 C C . LEU A 1 139 ? -3.626 10.193 0.784 1.00 97.62 139 LEU A C 1
ATOM 1087 O O . LEU A 1 139 ? -4.424 11.117 0.644 1.00 97.62 139 LEU A O 1
ATOM 1091 N N . GLU A 1 140 ? -3.529 9.474 1.901 1.00 96.06 140 GLU A N 1
ATOM 1092 C CA . GLU A 1 140 ? -4.390 9.675 3.066 1.00 96.06 140 GLU A CA 1
ATOM 1093 C C . GLU A 1 140 ? -4.257 11.098 3.614 1.00 96.06 140 GLU A C 1
ATOM 1095 O O . GLU A 1 140 ? -5.255 11.803 3.770 1.00 96.06 140 GLU A O 1
ATOM 1100 N N . LYS A 1 141 ? -3.024 11.571 3.823 1.00 96.62 141 LYS A N 1
ATOM 1101 C CA . LYS A 1 141 ? -2.767 12.915 4.356 1.00 96.62 141 LYS A CA 1
ATOM 1102 C C . LYS A 1 141 ? -3.197 14.025 3.402 1.00 96.62 141 LYS A C 1
ATOM 1104 O O . LYS A 1 141 ? -3.626 15.073 3.871 1.00 96.62 141 LYS A O 1
ATOM 1109 N N . ILE A 1 142 ? -3.098 13.819 2.085 1.00 97.25 142 ILE A N 1
ATOM 1110 C CA . ILE A 1 142 ? -3.639 14.763 1.094 1.00 97.25 142 ILE A CA 1
ATOM 1111 C C . ILE A 1 142 ? -5.168 14.792 1.176 1.00 97.25 142 ILE A C 1
ATOM 1113 O O . ILE A 1 142 ? -5.754 15.868 1.245 1.00 97.25 142 ILE A O 1
ATOM 1117 N N . ALA A 1 143 ? -5.814 13.623 1.175 1.00 96.62 143 ALA A N 1
ATOM 1118 C CA . ALA A 1 143 ? -7.272 13.514 1.146 1.00 96.62 143 ALA A CA 1
ATOM 1119 C C . ALA A 1 143 ? -7.938 14.057 2.419 1.00 96.62 143 ALA A C 1
ATOM 1121 O O . ALA A 1 143 ? -9.038 14.599 2.359 1.00 96.62 143 ALA A O 1
ATOM 1122 N N . THR A 1 144 ? -7.263 13.926 3.559 1.00 94.62 144 THR A N 1
ATOM 1123 C CA . THR A 1 144 ? -7.753 14.365 4.873 1.00 94.62 144 THR A CA 1
ATOM 1124 C C . THR A 1 144 ? -7.304 15.775 5.250 1.00 94.62 144 THR A C 1
ATOM 1126 O O . THR A 1 144 ? -7.687 16.293 6.302 1.00 94.62 144 THR A O 1
ATOM 1129 N N . GLN A 1 145 ? -6.502 16.436 4.410 1.00 93.88 145 GLN A N 1
ATOM 1130 C CA . GLN A 1 145 ? -5.966 17.745 4.748 1.00 93.88 145 GLN A CA 1
ATOM 1131 C C . GLN A 1 145 ? -7.080 18.781 4.932 1.00 93.88 145 GLN A C 1
ATOM 1133 O O . GLN A 1 145 ? -7.859 19.061 4.025 1.00 93.88 145 GLN A O 1
ATOM 1138 N N . GLY A 1 146 ? -7.093 19.420 6.103 1.00 89.62 146 GLY A N 1
ATOM 1139 C CA . GLY A 1 146 ? -8.051 20.478 6.423 1.00 89.62 146 GLY A CA 1
ATOM 1140 C C . GLY A 1 146 ? -9.431 19.969 6.839 1.00 89.62 146 GLY A C 1
ATOM 1141 O O . GLY A 1 146 ? -10.290 20.792 7.144 1.00 89.62 146 GLY A O 1
ATOM 1142 N N . ILE A 1 147 ? -9.634 18.651 6.900 1.00 92.75 147 ILE A N 1
ATOM 1143 C CA . ILE A 1 147 ? -10.830 18.060 7.496 1.00 92.75 147 ILE A CA 1
ATOM 1144 C C . ILE A 1 147 ? -10.683 18.116 9.019 1.00 92.75 147 ILE A C 1
ATOM 1146 O O . ILE A 1 147 ? -9.678 17.677 9.578 1.00 92.75 147 ILE A O 1
ATOM 1150 N N . GLN A 1 148 ? -11.685 18.679 9.686 1.00 92.25 148 GLN A N 1
ATOM 1151 C CA . GLN A 1 148 ? -11.830 18.657 11.137 1.00 92.25 148 GLN A CA 1
ATOM 1152 C C . GLN A 1 148 ? -13.147 17.959 11.436 1.00 92.25 148 GLN A C 1
ATOM 1154 O O . GLN A 1 148 ? -14.186 18.430 10.986 1.00 92.25 148 GLN A O 1
ATOM 1159 N N . VAL A 1 149 ? -13.081 16.831 12.139 1.00 92.75 149 VAL A N 1
ATOM 1160 C CA . VAL A 1 149 ? -14.267 16.082 12.559 1.00 92.75 149 VAL A CA 1
ATOM 1161 C C . VAL A 1 149 ? -14.691 16.608 13.923 1.00 92.75 149 VAL A C 1
ATOM 1163 O O . VAL A 1 149 ? -13.895 16.590 14.864 1.00 92.75 149 VAL A O 1
ATOM 1166 N N . GLN A 1 150 ? -15.920 17.103 14.017 1.00 95.69 150 GLN A N 1
ATOM 1167 C CA . GLN A 1 150 ? -16.481 17.655 15.244 1.00 95.69 150 GLN A CA 1
ATOM 1168 C C . GLN A 1 150 ? -17.174 16.561 16.059 1.00 95.69 150 GLN A C 1
ATOM 1170 O O . GLN A 1 150 ? -17.774 15.650 15.499 1.00 95.69 150 GLN A O 1
ATOM 1175 N N . GLU A 1 151 ? -17.180 16.697 17.388 1.00 94.75 151 GLU A N 1
ATOM 1176 C CA . GLU A 1 151 ? -17.828 15.722 18.283 1.00 94.75 151 GLU A CA 1
ATOM 1177 C C . GLU A 1 151 ? -19.308 15.497 17.932 1.00 94.75 151 GLU A C 1
ATOM 1179 O O . GLU A 1 151 ? -19.774 14.368 17.883 1.00 94.75 151 GLU A O 1
ATOM 1184 N N . ALA A 1 152 ? -20.029 16.567 17.583 1.00 95.81 152 ALA A N 1
ATOM 1185 C CA . ALA A 1 152 ? -21.436 16.470 17.199 1.00 95.81 152 ALA A CA 1
ATOM 1186 C C . ALA A 1 152 ? -21.658 15.623 15.932 1.00 95.81 152 ALA A C 1
ATOM 1188 O O . ALA A 1 152 ? -22.679 14.955 15.824 1.00 95.81 152 ALA A O 1
ATOM 1189 N N . GLU A 1 153 ? -20.711 15.635 14.986 1.00 94.62 153 GLU A N 1
ATOM 1190 C CA . GLU A 1 153 ? -20.781 14.799 13.780 1.00 94.62 153 GLU A CA 1
ATOM 1191 C C . GLU A 1 153 ? -20.523 13.323 14.119 1.00 94.62 153 GLU A C 1
ATOM 1193 O O . GLU A 1 153 ? -21.091 12.435 13.487 1.00 94.62 153 GLU A O 1
ATOM 1198 N N . ILE A 1 154 ? -19.697 13.058 15.138 1.00 93.62 154 ILE A N 1
ATOM 1199 C CA . ILE A 1 154 ? -19.446 11.709 15.659 1.00 93.62 154 ILE A CA 1
ATOM 1200 C C . ILE A 1 154 ? -20.698 11.176 16.361 1.00 93.62 154 ILE A C 1
ATOM 1202 O O . ILE A 1 154 ? -21.130 10.062 16.064 1.00 93.62 154 ILE A O 1
ATOM 1206 N N . ASP A 1 155 ? -21.295 11.974 17.249 1.00 94.19 155 ASP A N 1
ATOM 1207 C CA . ASP A 1 155 ? -22.518 11.616 17.973 1.00 94.19 155 ASP A CA 1
ATOM 1208 C C . ASP A 1 155 ? -23.672 11.340 17.001 1.00 94.19 155 ASP A C 1
ATOM 1210 O O . ASP A 1 155 ? -24.351 10.317 17.104 1.00 94.19 155 ASP A O 1
ATOM 1214 N N . GLU A 1 156 ? -23.855 12.212 16.005 1.00 95.75 156 GLU A N 1
ATOM 1215 C CA . GLU A 1 156 ? -24.881 12.046 14.977 1.00 95.75 156 GLU A CA 1
ATOM 1216 C C . GLU A 1 156 ? -24.665 10.763 14.158 1.00 95.75 156 GLU A C 1
ATOM 1218 O O . GLU A 1 156 ? -25.617 10.010 13.939 1.00 95.75 156 GLU A O 1
ATOM 1223 N N . TYR A 1 157 ? -23.424 10.466 13.750 1.00 94.75 157 TYR A N 1
ATOM 1224 C CA . TYR A 1 157 ? -23.107 9.218 13.049 1.00 94.75 157 TYR A CA 1
ATOM 1225 C C . TYR A 1 157 ? -23.409 7.993 13.924 1.00 94.75 157 TYR A C 1
ATOM 1227 O O . TYR A 1 157 ? -23.985 7.012 13.459 1.00 94.75 157 TYR A O 1
ATOM 1235 N N . TRP A 1 158 ? -23.070 8.040 15.212 1.00 92.12 158 TRP A N 1
ATOM 1236 C CA . TRP A 1 158 ? -23.340 6.938 16.131 1.00 92.12 158 TRP A CA 1
ATOM 1237 C C . TRP A 1 158 ? -24.842 6.674 16.305 1.00 92.12 158 TRP A C 1
ATOM 1239 O O . TRP A 1 158 ? -25.283 5.524 16.265 1.00 92.12 158 TRP A O 1
ATOM 1249 N N . GLU A 1 159 ? -25.640 7.731 16.479 1.00 92.31 159 GLU A N 1
ATOM 1250 C CA . GLU A 1 159 ? -27.095 7.631 16.637 1.00 92.31 159 GLU A CA 1
ATOM 1251 C C . GLU A 1 159 ? -27.802 7.136 15.370 1.00 92.31 159 GLU A C 1
ATOM 1253 O O . GLU A 1 159 ? -28.823 6.451 15.469 1.00 92.31 159 GLU A O 1
ATOM 1258 N N . GLN A 1 160 ? -27.272 7.467 14.188 1.00 95.25 160 GLN A N 1
ATOM 1259 C CA . GLN A 1 160 ? -27.828 7.042 12.900 1.00 95.25 160 GLN A CA 1
ATOM 1260 C C . GLN A 1 160 ? -27.466 5.601 12.525 1.00 95.25 160 GLN A C 1
ATOM 1262 O O . GLN A 1 160 ? -28.195 4.991 11.744 1.00 95.25 160 GLN A O 1
ATOM 1267 N N . HIS A 1 161 ? -26.393 5.049 13.100 1.00 92.25 161 HIS A N 1
ATOM 1268 C CA . HIS A 1 161 ? -25.872 3.716 12.780 1.00 92.25 161 HIS A CA 1
ATOM 1269 C C . HIS A 1 161 ? -25.821 2.766 14.001 1.00 92.25 161 HIS A C 1
ATOM 1271 O O . HIS A 1 161 ? -24.807 2.096 14.230 1.00 92.25 161 HIS A O 1
ATOM 1277 N N . PRO A 1 162 ? -26.890 2.651 14.816 1.00 86.75 162 PRO A N 1
ATOM 1278 C CA . PRO A 1 162 ? -26.846 1.898 16.067 1.00 86.75 162 PRO A CA 1
ATOM 1279 C C . PRO A 1 162 ? -26.578 0.402 15.858 1.00 86.75 162 PRO A C 1
ATOM 1281 O O . PRO A 1 162 ? -26.009 -0.235 16.738 1.00 86.75 162 PRO A O 1
ATOM 1284 N N . GLU A 1 163 ? -26.954 -0.180 14.717 1.00 86.81 163 GLU A N 1
ATOM 1285 C CA . GLU A 1 163 ? -26.677 -1.577 14.373 1.00 86.81 163 GLU A CA 1
ATOM 1286 C C . GLU A 1 163 ? -25.201 -1.870 14.072 1.00 86.81 163 GLU A C 1
ATOM 1288 O O . GLU A 1 163 ? -24.752 -2.986 14.333 1.00 86.81 163 GLU A O 1
ATOM 1293 N N . GLU A 1 164 ? -24.438 -0.894 13.567 1.00 86.88 164 GLU A N 1
ATOM 1294 C CA . GLU A 1 164 ? -22.998 -1.044 13.299 1.00 86.88 164 GLU A CA 1
ATOM 1295 C C . GLU A 1 164 ? -22.195 -1.057 14.604 1.00 86.88 164 GLU A C 1
ATOM 1297 O O . GLU A 1 164 ? -21.161 -1.720 14.712 1.00 86.88 164 GLU A O 1
ATOM 1302 N N . PHE A 1 165 ? -22.715 -0.367 15.620 1.00 83.19 165 PHE A N 1
ATOM 1303 C CA . PHE A 1 165 ? -22.090 -0.215 16.931 1.00 83.19 165 PHE A CA 1
ATOM 1304 C C . PHE A 1 165 ? -22.765 -1.025 18.039 1.00 83.19 165 PHE A C 1
ATOM 1306 O O . PHE A 1 165 ? -22.323 -1.002 19.192 1.00 83.19 165 PHE A O 1
ATOM 1313 N N . ALA A 1 166 ? -23.824 -1.768 17.710 1.00 79.75 166 ALA A N 1
ATOM 1314 C CA . ALA A 1 166 ? -24.503 -2.649 18.641 1.00 79.75 166 ALA A CA 1
ATOM 1315 C C . ALA A 1 166 ? -23.542 -3.758 19.073 1.00 79.75 166 ALA A C 1
ATOM 1317 O O . ALA A 1 166 ? -23.365 -4.779 18.404 1.00 79.75 166 ALA A O 1
ATOM 1318 N N . VAL A 1 167 ? -22.938 -3.586 20.246 1.00 72.94 167 VAL A N 1
ATOM 1319 C CA . VAL A 1 167 ? -22.197 -4.660 20.892 1.00 72.94 167 VAL A CA 1
ATOM 1320 C C . VAL A 1 167 ? -23.221 -5.716 21.300 1.00 72.94 167 VAL A C 1
ATOM 1322 O O . VAL A 1 167 ? -23.955 -5.558 22.278 1.00 72.94 167 VAL A O 1
ATOM 1325 N N . GLY A 1 168 ? -23.301 -6.795 20.518 1.00 72.12 168 GLY A N 1
ATOM 1326 C CA . GLY A 1 168 ? -24.100 -7.965 20.865 1.00 72.12 168 GLY A CA 1
ATOM 1327 C C . GLY A 1 168 ? -23.770 -8.441 22.282 1.00 72.12 168 GLY A C 1
ATOM 1328 O O . GLY A 1 168 ? -22.683 -8.178 22.797 1.00 72.12 168 GLY A O 1
ATOM 1329 N N . LYS A 1 169 ? -24.711 -9.134 22.935 1.00 79.12 169 LYS A N 1
ATOM 1330 C CA . LYS A 1 169 ? -24.563 -9.570 24.332 1.00 79.12 169 LYS A CA 1
ATOM 1331 C C . LYS A 1 169 ? -23.213 -10.273 24.543 1.00 79.12 169 LYS A C 1
ATOM 1333 O O . LYS A 1 169 ? -23.043 -11.419 24.133 1.00 79.12 169 LYS A O 1
ATOM 1338 N N . GLN A 1 170 ? -22.273 -9.597 25.202 1.00 78.44 170 GLN A N 1
ATOM 1339 C CA . GLN A 1 170 ? -20.992 -10.188 25.571 1.00 78.44 170 GLN A CA 1
ATOM 1340 C C . GLN A 1 170 ? -21.223 -11.125 26.754 1.00 78.44 170 GLN A C 1
ATOM 1342 O O . GLN A 1 170 ? -21.711 -10.713 27.807 1.00 78.44 170 GLN A O 1
ATOM 1347 N N . ILE A 1 171 ? -20.913 -12.406 26.570 1.00 83.44 171 ILE A N 1
ATOM 1348 C CA . ILE A 1 171 ? -21.019 -13.422 27.615 1.00 83.44 171 ILE A CA 1
ATOM 1349 C C . ILE A 1 171 ? -19.603 -13.908 27.900 1.00 83.44 171 ILE A C 1
ATOM 1351 O O . ILE A 1 171 ? -18.938 -14.433 27.011 1.00 83.44 171 ILE A O 1
ATOM 1355 N N . GLN A 1 172 ? -19.141 -13.741 29.138 1.00 80.12 172 GLN A N 1
ATOM 1356 C CA . GLN A 1 172 ? -17.930 -14.414 29.593 1.00 80.12 172 GLN A CA 1
ATOM 1357 C C . GLN A 1 172 ? -18.271 -15.881 29.853 1.00 80.12 172 GLN A C 1
ATOM 1359 O O . GLN A 1 172 ? -19.086 -16.193 30.721 1.00 80.12 172 GLN A O 1
ATOM 1364 N N . LEU A 1 173 ? -17.675 -16.772 29.065 1.00 83.75 173 LEU A N 1
ATOM 1365 C CA . LEU A 1 173 ? -17.831 -18.214 29.203 1.00 83.75 173 LEU A CA 1
ATOM 1366 C C . LEU A 1 173 ? -16.556 -18.790 29.815 1.00 83.75 173 LEU A C 1
ATOM 1368 O O . LEU A 1 173 ? -15.461 -18.558 29.310 1.00 83.75 173 LEU A O 1
ATOM 1372 N N . ALA A 1 174 ? -16.710 -19.567 30.882 1.00 81.94 174 ALA A N 1
ATOM 1373 C CA . ALA A 1 174 ? -15.673 -20.465 31.366 1.00 81.94 174 ALA A CA 1
ATOM 1374 C C . ALA A 1 174 ? -15.991 -21.872 30.847 1.00 81.94 174 ALA A C 1
ATOM 1376 O O . ALA A 1 174 ? -17.111 -22.354 31.025 1.00 81.94 174 ALA A O 1
ATOM 1377 N N . ALA A 1 175 ? -15.021 -22.516 30.199 1.00 83.38 175 ALA A N 1
ATOM 1378 C CA . ALA A 1 175 ? -15.148 -23.883 29.707 1.00 83.38 175 ALA A CA 1
ATOM 1379 C C . ALA A 1 175 ? -14.222 -24.808 30.502 1.00 83.38 175 ALA A C 1
ATOM 1381 O O . ALA A 1 175 ? -13.047 -24.499 30.696 1.00 83.38 175 ALA A O 1
ATOM 1382 N N . LEU A 1 176 ? -14.762 -25.941 30.947 1.00 82.50 176 LEU A N 1
ATOM 1383 C CA . LEU A 1 176 ? -14.012 -27.039 31.548 1.00 82.50 176 LEU A CA 1
ATOM 1384 C C . LEU A 1 176 ? -14.053 -28.209 30.567 1.00 82.50 176 LEU A C 1
ATOM 1386 O O . LEU A 1 176 ? -15.136 -28.607 30.137 1.00 82.50 176 LEU A O 1
ATOM 1390 N N . TYR A 1 177 ? -12.886 -28.742 30.219 1.00 86.12 177 TYR A N 1
ATOM 1391 C CA . TYR A 1 177 ? -12.755 -29.895 29.333 1.00 86.12 177 TYR A CA 1
ATOM 1392 C C . TYR A 1 177 ? -12.332 -31.107 30.155 1.00 86.12 177 TYR A C 1
ATOM 1394 O O . TYR A 1 177 ? -11.363 -31.029 30.907 1.00 86.12 177 TYR A O 1
ATOM 1402 N N . VAL A 1 178 ? -13.071 -32.205 30.012 1.00 90.75 178 VAL A N 1
ATOM 1403 C CA . VAL A 1 178 ? -12.788 -33.495 30.649 1.00 90.75 178 VAL A CA 1
ATOM 1404 C C . VAL A 1 178 ? -13.033 -34.632 29.668 1.00 90.75 178 VAL A C 1
ATOM 1406 O O . VAL A 1 178 ? -13.764 -34.468 28.690 1.00 90.75 178 VAL A O 1
ATOM 1409 N N . ASP A 1 179 ? -12.418 -35.778 29.935 1.00 90.06 179 ASP A N 1
ATOM 1410 C CA . ASP A 1 179 ? -12.307 -36.870 28.965 1.00 90.06 179 ASP A CA 1
ATOM 1411 C C . ASP A 1 179 ? -13.602 -37.681 28.785 1.00 90.06 179 ASP A C 1
ATOM 1413 O O . ASP A 1 179 ? -13.756 -38.386 27.787 1.00 90.06 179 ASP A O 1
ATOM 1417 N N . ASN A 1 180 ? -14.540 -37.619 29.735 1.00 92.38 180 ASN A N 1
ATOM 1418 C CA . ASN A 1 180 ? -15.756 -38.435 29.724 1.00 92.38 180 ASN A CA 1
ATOM 1419 C C . ASN A 1 180 ? -16.984 -37.696 30.295 1.00 92.38 180 ASN A C 1
ATOM 1421 O O . ASN A 1 180 ? -16.869 -36.739 31.062 1.00 92.38 180 ASN A O 1
ATOM 1425 N N . ALA A 1 181 ? -18.178 -38.152 29.897 1.00 88.62 181 ALA A N 1
ATOM 1426 C CA . ALA A 1 181 ? -19.449 -37.501 30.227 1.00 88.62 181 ALA A CA 1
ATOM 1427 C C . ALA A 1 181 ? -19.792 -37.555 31.726 1.00 88.62 181 ALA A C 1
ATOM 1429 O O . ALA A 1 181 ? -20.311 -36.585 32.273 1.00 88.62 181 ALA A O 1
ATOM 1430 N N . GLU A 1 182 ? -19.462 -38.659 32.395 1.00 89.50 182 GLU A N 1
ATOM 1431 C CA . GLU A 1 182 ? -19.770 -38.869 33.814 1.00 89.50 182 GLU A CA 1
ATOM 1432 C C . GLU A 1 182 ? -18.990 -37.890 34.706 1.00 89.50 182 GLU A C 1
ATOM 1434 O O . GLU A 1 182 ? -19.535 -37.306 35.645 1.00 89.50 182 GLU A O 1
ATOM 1439 N N . GLU A 1 183 ? -17.724 -37.638 34.374 1.00 86.25 183 GLU A N 1
ATOM 1440 C CA . GLU A 1 183 ? -16.890 -36.642 35.041 1.00 86.25 183 GLU A CA 1
ATOM 1441 C C . GLU A 1 183 ? -17.376 -35.210 34.777 1.00 86.25 183 GLU A C 1
ATOM 1443 O O . GLU A 1 183 ? -17.378 -34.378 35.690 1.00 86.25 183 GLU A O 1
ATOM 1448 N N . ALA A 1 184 ? -17.855 -34.930 33.560 1.00 88.62 184 ALA A N 1
ATOM 1449 C CA . ALA A 1 184 ? -18.429 -33.634 33.211 1.00 88.62 184 ALA A CA 1
ATOM 1450 C C . ALA A 1 184 ? -19.685 -33.327 34.042 1.00 88.62 184 ALA A C 1
ATOM 1452 O O . ALA A 1 184 ? -19.821 -32.220 34.566 1.00 88.62 184 ALA A O 1
ATOM 1453 N N . GLU A 1 185 ? -20.578 -34.305 34.218 1.00 88.62 185 GLU A N 1
ATOM 1454 C CA . GLU A 1 185 ? -21.782 -34.168 35.046 1.00 88.62 185 GLU A CA 1
ATOM 1455 C C . GLU A 1 185 ? -21.446 -33.991 36.531 1.00 88.62 185 GLU A C 1
ATOM 1457 O O . GLU A 1 185 ? -21.964 -33.074 37.176 1.00 88.62 185 GLU A O 1
ATOM 1462 N N . ALA A 1 186 ? -20.504 -34.775 37.063 1.00 85.75 186 ALA A N 1
ATOM 1463 C CA . ALA A 1 186 ? -20.054 -34.631 38.447 1.00 85.75 186 ALA A CA 1
ATOM 1464 C C . ALA A 1 186 ? -19.415 -33.254 38.720 1.00 85.75 186 ALA A C 1
ATOM 1466 O O . ALA A 1 186 ? -19.624 -32.650 39.782 1.00 85.75 186 ALA A O 1
ATOM 1467 N N . LEU A 1 187 ? -18.639 -32.727 37.767 1.00 86.19 187 LEU A N 1
ATOM 1468 C CA . LEU A 1 187 ? -18.062 -31.386 37.851 1.00 86.19 187 LEU A CA 1
ATOM 1469 C C . LEU A 1 187 ? -19.120 -30.294 37.714 1.00 86.19 187 LEU A C 1
ATOM 1471 O O . LEU A 1 187 ? -19.080 -29.325 38.475 1.00 86.19 187 LEU A O 1
ATOM 1475 N N . LEU A 1 188 ? -20.088 -30.456 36.812 1.00 86.75 188 LEU A N 1
ATOM 1476 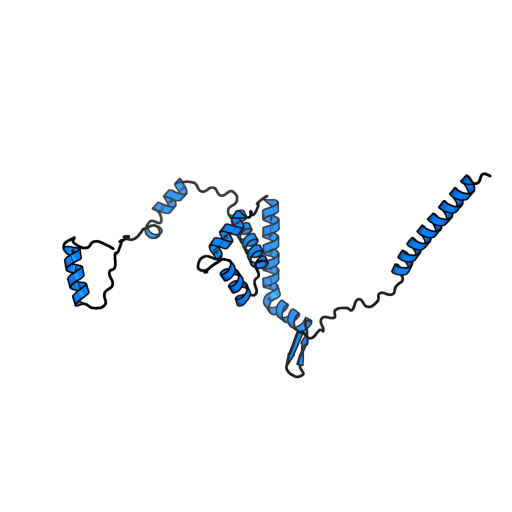C CA . LEU A 1 188 ? -21.204 -29.528 36.656 1.00 86.75 188 LEU A CA 1
ATOM 1477 C C . LEU A 1 188 ? -21.996 -29.392 37.962 1.00 86.75 188 LEU A C 1
ATOM 1479 O O . LEU A 1 188 ? -22.307 -28.275 38.382 1.00 86.75 188 LEU A O 1
ATOM 1483 N N . ASP A 1 189 ? -22.270 -30.504 38.641 1.00 87.50 189 ASP A N 1
ATOM 1484 C CA . ASP A 1 189 ? -22.969 -30.498 39.926 1.00 87.50 189 ASP A CA 1
ATOM 1485 C C . ASP A 1 189 ? -22.157 -29.803 41.023 1.00 87.50 189 ASP A C 1
ATOM 1487 O O . ASP A 1 189 ? -22.702 -29.018 41.804 1.00 87.50 189 ASP A O 1
ATOM 1491 N N . ARG A 1 190 ? -20.834 -30.004 41.051 1.00 84.00 190 ARG A N 1
ATOM 1492 C CA . ARG A 1 190 ? -19.934 -29.280 41.964 1.00 84.00 190 ARG A CA 1
ATOM 1493 C C . ARG A 1 190 ? -19.903 -27.775 41.696 1.00 84.00 190 ARG A C 1
ATOM 1495 O O . ARG A 1 190 ? -19.891 -26.994 42.651 1.00 84.00 190 ARG A O 1
ATOM 1502 N N . VAL A 1 191 ? -19.882 -27.371 40.425 1.00 84.69 191 VAL A N 1
ATOM 1503 C CA . VAL A 1 191 ? -19.921 -25.961 40.006 1.00 84.69 191 VAL A CA 1
ATOM 1504 C C . VAL A 1 191 ? -21.247 -25.326 40.430 1.00 84.69 191 VAL A C 1
ATOM 1506 O O . VAL A 1 191 ? -21.233 -24.274 41.067 1.00 84.69 191 VAL A O 1
ATOM 1509 N N . LYS A 1 192 ? -22.386 -25.994 40.194 1.00 84.75 192 LYS A N 1
ATOM 1510 C CA . LYS A 1 192 ? -23.718 -25.532 40.639 1.00 84.75 192 LYS A CA 1
ATOM 1511 C C . LYS A 1 192 ? -23.821 -25.373 42.159 1.00 84.75 192 LYS A C 1
ATOM 1513 O O . LYS A 1 192 ? -24.551 -24.510 42.636 1.00 84.75 192 LYS A O 1
ATOM 1518 N N . GLN A 1 193 ? -23.089 -26.185 42.920 1.00 86.62 193 GLN A N 1
ATOM 1519 C CA . GLN A 1 193 ? -23.035 -26.119 44.385 1.00 86.62 193 GLN A CA 1
ATOM 1520 C C . GLN A 1 193 ? -22.035 -25.080 44.926 1.00 86.62 193 GLN A C 1
ATOM 1522 O O . GLN A 1 193 ? -21.856 -24.997 46.141 1.00 86.62 193 GLN A O 1
ATOM 1527 N N . GLY A 1 194 ? -21.358 -24.312 44.062 1.00 76.44 194 GLY A N 1
ATOM 1528 C CA . GLY A 1 194 ? -20.396 -23.279 44.466 1.00 76.44 194 GLY A CA 1
ATOM 1529 C C . GLY A 1 194 ? -19.089 -23.822 45.054 1.00 76.44 194 GLY A C 1
ATOM 1530 O O . GLY A 1 194 ? -18.382 -23.095 45.744 1.00 76.44 194 GLY A O 1
ATOM 1531 N N . ARG A 1 195 ? -18.761 -25.102 44.819 1.00 67.25 195 ARG A N 1
ATOM 1532 C CA . ARG A 1 195 ? -17.571 -25.771 45.392 1.00 67.25 195 ARG A CA 1
ATOM 1533 C C . ARG A 1 195 ? -16.394 -25.874 44.423 1.00 67.25 195 ARG A C 1
ATOM 1535 O O . ARG A 1 195 ? -15.405 -26.537 44.727 1.00 67.25 195 ARG A O 1
ATOM 1542 N N . ALA A 1 196 ? -16.496 -25.271 43.243 1.00 57.38 196 ALA A N 1
ATOM 1543 C CA . ALA A 1 196 ? -15.417 -25.273 42.269 1.00 57.38 196 ALA A CA 1
ATOM 1544 C C . ALA A 1 196 ? -14.449 -24.117 42.564 1.00 57.38 196 ALA A C 1
ATOM 1546 O O . ALA A 1 196 ? -14.706 -22.974 42.199 1.00 57.38 196 ALA A O 1
ATOM 1547 N N . SER A 1 197 ? -13.337 -24.421 43.235 1.00 49.59 197 SER A N 1
ATOM 1548 C CA . SER A 1 197 ? -12.146 -23.572 43.179 1.00 49.59 197 SER A CA 1
ATOM 1549 C C . SER A 1 197 ? -11.542 -23.720 41.785 1.00 49.59 197 SER A C 1
ATOM 1551 O O . SER A 1 197 ? -11.201 -24.834 41.391 1.00 49.59 197 SER A O 1
ATOM 1553 N N . MET A 1 198 ? -11.434 -22.618 41.044 1.00 46.56 198 MET A N 1
ATOM 1554 C CA . MET A 1 198 ? -10.586 -22.537 39.853 1.00 46.56 198 MET A CA 1
ATOM 1555 C C . MET A 1 198 ? -9.127 -22.681 40.309 1.00 46.56 198 MET A C 1
ATOM 1557 O O . MET A 1 198 ? -8.677 -21.912 41.158 1.00 46.56 198 MET A O 1
ATOM 1561 N N . CYS A 1 199 ? -8.428 -23.693 39.800 1.00 38.41 199 CYS A N 1
ATOM 1562 C CA . CYS A 1 199 ? -6.968 -23.736 39.766 1.00 38.41 199 CYS A CA 1
ATOM 1563 C C . CYS A 1 199 ? -6.527 -23.433 38.339 1.00 38.41 199 CYS A C 1
ATOM 1565 O O . CYS A 1 199 ? -7.237 -23.894 37.417 1.00 38.41 199 CYS A O 1
#

Secondary structure (DSSP, 8-state):
--HHHHHHHHHHHHHHHHHHHHHHHHHHHTTS---------TT-EEEEETTEEEEHHHHHHHHHHHHHHHHHHHHHHHHHHHHHHHHHT----HHHHHHHHHHHTBTBS-HHHHHHHHHHHH---HHHHHHHHHHHHHHHHHHTTT----HHHHHHHHHH-HHHH-------------SSHHHHHHHHHHHHTT-----

Sequence (199 aa):
MTTREKGLWTAVIILTVSVAALGGLIMLRGLSKPGDVSKDDGDHTVAEMGQEGISEEQWVAELKKRYGTNTLLQMLNRKAVQAETKRLGIKITQEDLQQVLEQDSKGYDSDHAYFDEMQRQFGLGPVDLRNEAEYRIGLEKIATQGIQVQEAEIDEYWEQHPEEFAVGKQIQLAALYVDNAEEAEALLDRVKQGRASMC

Foldseek 3Di:
DDPVVVVVVVVVVVVVVVVVVVVVVVVVVVPDDPDDPPPVPQQDFPDDDDPDTDGNVNVVVVCCVPCVVVVVVVVVLLVVLVVVCVVVVNDDDVVLLVVVLCVQCPPPPDSVRSQVCCCVPPVDHPVNSSSVSVSVVSVVCNVCPPDDDDPVNVVVVCVVPVVVVPPPDDDDDDDDDDDDDVVVVVVVVCVVVVNDDDD